Protein AF-A0A1H5L5E0-F1 (afdb_monomer)

Structure (mmCIF, N/CA/C/O backbone):
data_AF-A0A1H5L5E0-F1
#
_entry.id   AF-A0A1H5L5E0-F1
#
loop_
_atom_site.group_PDB
_atom_site.id
_atom_site.type_symbol
_atom_site.label_atom_id
_atom_site.label_alt_id
_atom_site.label_comp_id
_atom_site.label_asym_id
_atom_site.label_entity_id
_atom_site.label_seq_id
_atom_site.pdbx_PDB_ins_code
_atom_site.Cartn_x
_atom_site.Cartn_y
_atom_site.Cartn_z
_atom_site.occupancy
_atom_site.B_iso_or_equiv
_atom_site.auth_seq_id
_atom_site.auth_comp_id
_atom_site.auth_asym_id
_atom_site.auth_atom_id
_atom_site.pdbx_PDB_model_num
ATOM 1 N N . MET A 1 1 ? -35.670 -21.164 -9.170 1.00 44.78 1 MET A N 1
ATOM 2 C CA . MET A 1 1 ? -34.478 -20.284 -9.289 1.00 44.78 1 MET A CA 1
ATOM 3 C C . MET A 1 1 ? -33.799 -20.005 -7.925 1.00 44.78 1 MET A C 1
ATOM 5 O O . MET A 1 1 ? -33.341 -18.899 -7.698 1.00 44.78 1 MET A O 1
ATOM 9 N N . GLY A 1 2 ? -33.669 -20.991 -7.017 1.00 44.19 2 GLY A N 1
ATOM 10 C CA . GLY A 1 2 ? -33.175 -20.756 -5.637 1.00 44.19 2 GLY A CA 1
ATOM 11 C C . GLY A 1 2 ? -31.897 -21.498 -5.216 1.00 44.19 2 GLY A C 1
ATOM 12 O O . GLY A 1 2 ? -31.444 -21.318 -4.097 1.00 44.19 2 GLY A O 1
ATOM 13 N N . VAL A 1 3 ? -31.299 -22.326 -6.082 1.00 47.59 3 VAL A N 1
ATOM 14 C CA . VAL A 1 3 ? -30.262 -23.301 -5.665 1.00 47.59 3 VAL A CA 1
ATOM 15 C C . VAL A 1 3 ? -28.822 -22.780 -5.844 1.00 47.59 3 VAL A C 1
ATOM 17 O O . VAL A 1 3 ? -27.912 -23.210 -5.143 1.00 47.59 3 VAL A O 1
ATOM 20 N N . ARG A 1 4 ? -28.591 -21.788 -6.723 1.00 44.47 4 ARG A N 1
ATOM 21 C CA . ARG A 1 4 ? -27.240 -21.229 -6.972 1.00 44.47 4 ARG A CA 1
ATOM 22 C C . ARG A 1 4 ? -26.720 -20.302 -5.862 1.00 44.47 4 ARG A C 1
ATOM 24 O O . ARG A 1 4 ? -25.512 -20.116 -5.763 1.00 44.47 4 ARG A O 1
ATOM 31 N N . GLY A 1 5 ? -27.599 -19.725 -5.036 1.00 42.09 5 GLY A N 1
ATOM 32 C CA . GLY A 1 5 ? -27.195 -18.871 -3.907 1.00 42.09 5 GLY A CA 1
ATOM 33 C C . GLY A 1 5 ? -26.597 -19.673 -2.748 1.00 42.09 5 GLY A C 1
ATOM 34 O O . GLY A 1 5 ? -25.573 -19.291 -2.187 1.00 42.09 5 GLY A O 1
ATOM 35 N N . THR A 1 6 ? -27.178 -20.838 -2.465 1.00 51.66 6 THR A N 1
ATOM 36 C CA . THR A 1 6 ? -26.858 -21.665 -1.295 1.00 51.66 6 THR A CA 1
ATOM 37 C C . THR A 1 6 ? -25.517 -22.391 -1.425 1.00 51.66 6 THR A C 1
ATOM 39 O O . THR A 1 6 ? -24.802 -22.537 -0.439 1.00 51.66 6 THR A O 1
ATOM 42 N N . GLN A 1 7 ? -25.133 -22.804 -2.640 1.00 50.38 7 GLN A N 1
ATOM 43 C CA . GLN A 1 7 ? -23.827 -23.434 -2.889 1.00 50.38 7 GLN A CA 1
ATOM 44 C C . GLN A 1 7 ? -22.661 -22.438 -2.808 1.00 50.38 7 GLN A C 1
ATOM 46 O O . GLN A 1 7 ? -21.643 -22.754 -2.199 1.00 50.38 7 GLN A O 1
ATOM 51 N N . ARG A 1 8 ? -22.822 -21.217 -3.344 1.00 53.09 8 ARG A N 1
ATOM 52 C CA . ARG A 1 8 ? -21.809 -20.153 -3.209 1.00 53.09 8 ARG A CA 1
ATOM 53 C C . ARG A 1 8 ? -21.641 -19.698 -1.763 1.00 53.09 8 ARG A C 1
ATOM 55 O O . ARG A 1 8 ? -20.517 -19.473 -1.339 1.00 53.09 8 ARG A O 1
ATOM 62 N N . GLN A 1 9 ? -22.732 -19.588 -1.004 1.00 54.22 9 GLN A N 1
ATOM 63 C CA . GLN A 1 9 ? -22.655 -19.256 0.422 1.00 54.22 9 GLN A CA 1
ATOM 64 C C . GLN A 1 9 ? -21.982 -20.359 1.245 1.00 54.22 9 GLN A C 1
ATOM 66 O O . GLN A 1 9 ? -21.205 -20.036 2.132 1.00 54.22 9 GLN A O 1
ATOM 71 N N . ARG A 1 10 ? -22.206 -21.644 0.930 1.00 52.28 10 ARG A N 1
ATOM 72 C CA . ARG A 1 10 ? -21.493 -22.748 1.597 1.00 52.28 10 ARG A CA 1
ATOM 73 C C . ARG A 1 10 ? -19.991 -22.754 1.306 1.00 52.28 10 ARG A C 1
ATOM 75 O O . ARG A 1 10 ? -19.224 -22.812 2.255 1.00 52.28 10 ARG A O 1
ATOM 82 N N . GLN A 1 11 ? -19.577 -22.620 0.043 1.00 55.44 11 GLN A N 1
ATOM 83 C CA . GLN A 1 11 ? -18.148 -22.552 -0.307 1.00 55.44 11 GLN A CA 1
ATOM 84 C C . GLN A 1 11 ? -17.448 -21.339 0.320 1.00 55.44 11 GLN A C 1
ATOM 86 O O . GLN A 1 11 ? -16.347 -21.462 0.843 1.00 55.44 11 GLN A O 1
ATOM 91 N N . MET A 1 12 ? -18.105 -20.177 0.321 1.00 55.84 12 MET A N 1
ATOM 92 C CA . MET A 1 12 ? -17.559 -18.956 0.917 1.00 55.84 12 MET A CA 1
ATOM 93 C C . MET A 1 12 ? -17.446 -19.062 2.448 1.00 55.84 12 MET A C 1
ATOM 95 O O . MET A 1 12 ? -16.465 -18.596 3.017 1.00 55.84 12 MET A O 1
ATOM 99 N N . ASN A 1 13 ? -18.401 -19.729 3.107 1.00 54.19 13 ASN A N 1
ATOM 100 C CA . ASN A 1 13 ? -18.330 -19.997 4.544 1.00 54.19 13 ASN A CA 1
ATOM 101 C C . ASN A 1 13 ? -17.225 -21.008 4.889 1.00 54.19 13 ASN A C 1
ATOM 103 O O . ASN A 1 13 ? -16.550 -20.818 5.895 1.00 54.19 13 ASN A O 1
ATOM 107 N N . GLU A 1 14 ? -17.014 -22.040 4.062 1.00 51.75 14 GLU A N 1
ATOM 108 C CA . GLU A 1 14 ? -15.944 -23.031 4.251 1.00 51.75 14 GLU A CA 1
ATOM 109 C C . GLU A 1 14 ? -14.546 -22.402 4.107 1.00 51.75 14 GLU A C 1
ATOM 111 O O . GLU A 1 14 ? -13.689 -22.600 4.972 1.00 51.75 14 GLU A O 1
ATOM 116 N N . GLU A 1 15 ? -14.326 -21.565 3.087 1.00 57.47 15 GLU A N 1
ATOM 117 C CA . GLU A 1 15 ? -13.071 -20.816 2.917 1.00 57.47 15 GLU A CA 1
ATOM 118 C C . GLU A 1 15 ? -12.806 -19.833 4.071 1.00 57.47 15 GLU A C 1
ATOM 120 O O . GLU A 1 15 ? -11.656 -19.632 4.470 1.00 57.47 15 GLU A O 1
ATOM 125 N N . GLU A 1 16 ? -13.854 -19.243 4.650 1.00 56.59 16 GLU A N 1
ATOM 126 C CA . GLU A 1 16 ? -13.741 -18.366 5.819 1.00 56.59 16 GLU A CA 1
ATOM 127 C C . GLU A 1 16 ? -13.407 -19.126 7.105 1.00 56.59 16 GLU A C 1
ATOM 129 O O . GLU A 1 16 ? -12.545 -18.668 7.860 1.00 56.59 16 GLU A O 1
ATOM 134 N N . THR A 1 17 ? -14.003 -20.304 7.332 1.00 58.03 17 THR A N 1
ATOM 135 C CA . THR A 1 17 ? -13.601 -21.202 8.433 1.00 58.03 17 THR A CA 1
ATOM 136 C C . THR A 1 17 ? -12.154 -21.662 8.308 1.00 58.03 17 THR A C 1
ATOM 138 O O . THR A 1 17 ? -11.469 -21.802 9.314 1.00 58.03 17 THR A O 1
ATOM 141 N N . VAL A 1 18 ? -11.656 -21.913 7.095 1.00 59.06 18 VAL A N 1
ATOM 142 C CA . VAL A 1 18 ? -10.251 -22.306 6.927 1.00 59.06 18 VAL A CA 1
ATOM 143 C C . VAL A 1 18 ? -9.345 -21.120 7.246 1.00 59.06 18 VAL A C 1
ATOM 145 O O . VAL A 1 18 ? -8.393 -21.268 8.005 1.00 59.06 18 VAL A O 1
ATOM 148 N N . ARG A 1 19 ? -9.666 -19.917 6.753 1.00 62.09 19 ARG A N 1
ATOM 149 C CA . ARG A 1 19 ? -8.830 -18.730 6.978 1.00 62.09 19 ARG A CA 1
ATOM 150 C C . ARG A 1 19 ? -8.807 -18.244 8.424 1.00 62.09 19 ARG A C 1
ATOM 152 O O . ARG A 1 19 ? -7.758 -17.764 8.840 1.00 62.09 19 ARG A O 1
ATOM 159 N N . ILE A 1 20 ? -9.893 -18.369 9.193 1.00 66.00 20 ILE A N 1
ATOM 160 C CA . ILE A 1 20 ? -9.889 -17.921 10.600 1.00 66.00 20 ILE A CA 1
ATOM 161 C C . ILE A 1 20 ? -8.890 -18.715 11.446 1.00 66.00 20 ILE A C 1
ATOM 163 O O . ILE A 1 20 ? -8.240 -18.136 12.307 1.00 66.00 20 ILE A O 1
ATOM 167 N N . ASN A 1 21 ? -8.666 -19.993 11.120 1.00 69.25 21 ASN A N 1
ATOM 168 C CA . ASN A 1 21 ? -7.680 -20.840 11.799 1.00 69.25 21 ASN A CA 1
ATOM 169 C C . ASN A 1 21 ? -6.222 -20.422 11.526 1.00 69.25 21 ASN A C 1
ATOM 171 O O . ASN A 1 21 ? -5.318 -20.854 12.236 1.00 69.25 21 ASN A O 1
ATOM 175 N N . HIS A 1 22 ? -5.983 -19.598 10.502 1.00 78.94 22 HIS A N 1
ATOM 176 C CA . HIS A 1 22 ? -4.661 -19.059 10.167 1.00 78.94 22 HIS A CA 1
ATOM 177 C C . HIS A 1 22 ? -4.432 -17.644 10.716 1.00 78.94 22 HIS A C 1
ATOM 179 O O . HIS A 1 22 ? -3.346 -17.088 10.536 1.00 78.94 22 HIS A O 1
ATOM 185 N N . VAL A 1 23 ? -5.436 -17.047 11.365 1.00 85.06 23 VAL A N 1
ATOM 186 C CA . VAL A 1 23 ? -5.302 -15.739 12.006 1.00 85.06 23 VAL A CA 1
ATOM 187 C C . VAL A 1 23 ? -4.893 -15.930 13.460 1.00 85.06 23 VAL A C 1
ATOM 189 O O . VAL A 1 23 ? -5.540 -16.667 14.195 1.00 85.06 23 VAL A O 1
ATOM 192 N N . GLN A 1 24 ? -3.822 -15.262 13.881 1.00 90.69 24 GLN A N 1
ATOM 193 C CA . GLN A 1 24 ? -3.322 -15.317 15.251 1.00 90.69 24 GLN A CA 1
ATOM 194 C C . GLN A 1 24 ? -3.545 -13.980 15.958 1.00 90.69 24 GLN A C 1
ATOM 196 O O . GLN A 1 24 ? -3.284 -12.912 15.407 1.00 90.69 24 GLN A O 1
ATOM 201 N N . VAL A 1 25 ? -4.041 -14.044 17.194 1.00 91.38 25 VAL A N 1
ATOM 202 C CA . VAL A 1 25 ? -4.182 -12.868 18.060 1.00 91.38 25 VAL A CA 1
ATOM 203 C C . VAL A 1 25 ? -2.795 -12.426 18.524 1.00 91.38 25 VAL A C 1
ATOM 205 O O . VAL A 1 25 ? -1.989 -13.256 18.933 1.00 91.38 25 VAL A O 1
ATOM 208 N N . GLY A 1 26 ? -2.533 -11.122 18.474 1.00 90.19 26 GLY A N 1
ATOM 209 C CA . GLY A 1 26 ? -1.234 -10.511 18.760 1.00 90.19 26 GLY A CA 1
ATOM 210 C C . GLY A 1 26 ? -0.384 -10.252 17.514 1.00 90.19 26 GLY A C 1
ATOM 211 O O . GLY A 1 26 ? 0.552 -9.462 17.584 1.00 90.19 26 GLY A O 1
ATOM 212 N N . GLU A 1 27 ? -0.734 -10.847 16.372 1.00 92.94 27 GLU A N 1
ATOM 213 C CA . GLU A 1 27 ? 0.010 -10.691 15.122 1.00 92.94 27 GLU A CA 1
ATOM 214 C C . GLU A 1 27 ? -0.508 -9.531 14.264 1.00 92.94 27 GLU A C 1
ATOM 216 O O . GLU A 1 27 ? -1.676 -9.122 14.330 1.00 92.94 27 GLU A O 1
ATOM 221 N N . SER A 1 28 ? 0.386 -9.004 13.426 1.00 92.62 28 SER A N 1
ATOM 222 C CA . SER A 1 28 ? 0.067 -7.950 12.461 1.00 92.62 28 SER A CA 1
ATOM 223 C C . SER A 1 28 ? -0.329 -8.528 11.107 1.00 92.62 28 SER A C 1
ATOM 225 O O . SER A 1 28 ? 0.247 -9.503 10.628 1.00 92.62 28 SER A O 1
ATOM 227 N N . TYR A 1 29 ? -1.300 -7.888 10.464 1.00 93.81 29 TYR A N 1
ATOM 228 C CA . TYR A 1 29 ? -1.812 -8.248 9.147 1.00 93.81 29 TYR A CA 1
ATOM 229 C C . TYR A 1 29 ? -2.046 -6.996 8.303 1.00 93.81 29 TYR A C 1
ATOM 231 O O . TYR A 1 29 ? -2.202 -5.883 8.811 1.00 93.81 29 TYR A O 1
ATOM 239 N N . ILE A 1 30 ? -2.128 -7.189 6.990 1.00 92.44 30 ILE A N 1
ATOM 240 C CA . ILE A 1 30 ? -2.609 -6.171 6.063 1.00 92.44 30 ILE A CA 1
ATOM 241 C C . ILE A 1 30 ? -4.101 -6.408 5.830 1.00 92.44 30 ILE A C 1
ATOM 243 O O . ILE A 1 30 ? -4.498 -7.445 5.299 1.00 92.44 30 ILE A O 1
ATOM 247 N N . ALA A 1 31 ? -4.938 -5.440 6.194 1.00 92.62 31 ALA A N 1
ATOM 248 C CA . ALA A 1 31 ? -6.355 -5.453 5.862 1.00 92.62 31 ALA A CA 1
ATOM 249 C C . ALA A 1 31 ? -6.590 -4.785 4.500 1.00 92.62 31 ALA A C 1
ATOM 251 O O . ALA A 1 31 ? -6.363 -3.587 4.321 1.00 92.62 31 ALA A O 1
ATOM 252 N N . CYS A 1 32 ? -7.070 -5.565 3.533 1.00 92.06 32 CYS A N 1
ATOM 253 C CA . CYS A 1 32 ? -7.455 -5.106 2.202 1.00 92.06 32 CYS A CA 1
ATOM 254 C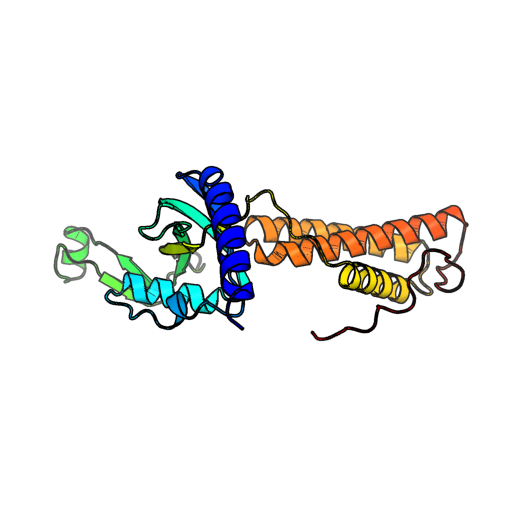 C . CYS A 1 32 ? -8.917 -4.642 2.212 1.00 92.06 32 CYS A C 1
ATOM 256 O O . CYS A 1 32 ? -9.839 -5.446 2.040 1.00 92.06 32 CYS A O 1
ATOM 258 N N . ILE A 1 33 ? -9.140 -3.342 2.410 1.00 91.69 33 ILE A N 1
ATOM 259 C CA . ILE A 1 33 ? -10.486 -2.790 2.557 1.00 91.69 33 ILE A CA 1
ATOM 260 C C . ILE A 1 33 ? -11.136 -2.635 1.176 1.00 91.69 33 ILE A C 1
ATOM 262 O O . ILE A 1 33 ? -10.599 -1.950 0.298 1.00 91.69 33 ILE A O 1
ATOM 266 N N . PRO A 1 34 ? -12.319 -3.225 0.933 1.00 89.50 34 PRO A N 1
ATOM 267 C CA . PRO A 1 34 ? -12.946 -3.142 -0.372 1.00 89.50 34 PRO A CA 1
ATOM 268 C C . PRO A 1 34 ? -13.403 -1.717 -0.672 1.00 89.50 34 PRO A C 1
ATOM 270 O O . PRO A 1 34 ? -13.928 -1.002 0.183 1.00 89.50 34 PRO A O 1
ATOM 273 N N . ARG A 1 35 ? -13.302 -1.331 -1.947 1.00 87.88 35 ARG A N 1
ATOM 274 C CA . ARG A 1 35 ? -13.788 -0.029 -2.427 1.00 87.88 35 ARG A CA 1
ATOM 275 C C . ARG A 1 35 ? -15.281 0.175 -2.143 1.00 87.88 35 ARG A C 1
ATOM 277 O O . ARG A 1 35 ? -15.719 1.286 -1.851 1.00 87.88 35 ARG A O 1
ATOM 284 N N . ARG A 1 36 ? -16.067 -0.905 -2.209 1.00 87.75 36 ARG A N 1
ATOM 285 C CA . ARG A 1 36 ? -17.483 -0.930 -1.829 1.00 87.75 36 ARG A CA 1
ATOM 286 C C . ARG A 1 36 ? -17.657 -1.768 -0.566 1.00 87.75 36 ARG A C 1
ATOM 288 O O . ARG A 1 36 ? -17.657 -2.995 -0.636 1.00 87.75 36 ARG A O 1
ATOM 295 N N . LEU A 1 37 ? -17.843 -1.094 0.566 1.00 87.44 37 LEU A N 1
ATOM 296 C CA . LEU A 1 37 ? -18.110 -1.761 1.839 1.00 87.44 37 LEU A CA 1
ATOM 297 C C . LEU A 1 37 ? -19.441 -2.539 1.788 1.00 87.44 37 LEU A C 1
ATOM 299 O O . LEU A 1 37 ? -20.414 -2.055 1.191 1.00 87.44 37 LEU A O 1
ATOM 303 N N . PRO A 1 38 ? -19.513 -3.724 2.424 1.00 85.19 38 PRO A N 1
ATOM 304 C CA . PRO A 1 38 ? -20.759 -4.454 2.618 1.00 85.19 38 PRO A CA 1
ATOM 305 C C . PRO A 1 38 ? -21.825 -3.604 3.314 1.00 85.19 38 PRO A C 1
ATOM 307 O O . PRO A 1 38 ? -21.520 -2.758 4.154 1.00 85.19 38 PRO A O 1
ATOM 310 N N . ASN A 1 39 ? -23.100 -3.863 3.003 1.00 81.62 39 ASN A N 1
ATOM 311 C CA . ASN A 1 39 ? -24.218 -3.127 3.604 1.00 81.62 39 ASN A CA 1
ATOM 312 C C . ASN A 1 39 ? -24.257 -3.240 5.132 1.00 81.62 39 ASN A C 1
ATOM 314 O O . ASN A 1 39 ? -24.613 -2.256 5.770 1.00 81.62 39 ASN A O 1
ATOM 318 N N . ALA A 1 40 ? -23.883 -4.399 5.683 1.00 79.75 40 ALA A N 1
ATOM 319 C CA . ALA A 1 40 ? -23.841 -4.633 7.125 1.00 79.75 40 ALA A CA 1
ATOM 320 C C . ALA A 1 40 ? -22.900 -3.654 7.845 1.00 79.75 40 ALA A C 1
ATOM 322 O O . ALA A 1 40 ? -23.248 -3.149 8.899 1.00 79.75 40 ALA A O 1
ATOM 323 N N . ILE A 1 41 ? -21.765 -3.316 7.225 1.00 79.25 41 ILE A N 1
ATOM 324 C CA . ILE A 1 41 ? -20.798 -2.351 7.767 1.00 79.25 41 ILE A CA 1
ATOM 325 C C . ILE A 1 41 ? -21.255 -0.918 7.468 1.00 79.25 41 ILE A C 1
ATOM 327 O O . ILE A 1 41 ? -21.258 -0.063 8.338 1.00 79.25 41 ILE A O 1
ATOM 331 N N . ARG A 1 42 ? -21.717 -0.641 6.243 1.00 79.25 42 ARG A N 1
ATOM 332 C CA . ARG A 1 42 ? -22.089 0.722 5.818 1.00 79.25 42 ARG A CA 1
ATOM 333 C C . ARG A 1 42 ? -23.312 1.300 6.540 1.00 79.25 42 ARG A C 1
ATOM 335 O O . ARG A 1 42 ? -23.445 2.514 6.622 1.00 79.25 42 ARG A O 1
ATOM 342 N N . LYS A 1 43 ? -24.265 0.453 6.934 1.00 78.50 43 LYS A N 1
ATOM 343 C CA . LYS A 1 43 ? -25.542 0.876 7.537 1.00 78.50 43 LYS A CA 1
ATOM 344 C C . LYS A 1 43 ? -25.603 0.627 9.044 1.00 78.50 43 LYS A C 1
ATOM 346 O O . LYS A 1 43 ? -26.678 0.786 9.620 1.00 78.50 43 LYS A O 1
ATOM 351 N N . ARG A 1 44 ? -24.501 0.198 9.661 1.00 76.75 44 ARG A N 1
ATOM 352 C CA . ARG A 1 44 ? -24.451 -0.011 11.103 1.00 76.75 44 ARG A CA 1
ATOM 353 C C . ARG A 1 44 ? -24.601 1.351 11.793 1.00 76.75 44 ARG A C 1
ATOM 355 O O . ARG A 1 44 ? -23.869 2.273 11.445 1.00 76.75 44 ARG A O 1
ATOM 362 N N . PRO A 1 45 ? -25.567 1.525 12.706 1.00 75.75 45 PRO A N 1
ATOM 363 C CA . PRO A 1 45 ? -25.612 2.725 13.523 1.00 75.75 45 PRO A CA 1
ATOM 364 C C . PRO A 1 45 ? -24.473 2.662 14.544 1.00 75.75 45 PRO A C 1
ATOM 366 O O . PRO A 1 45 ? -24.380 1.694 15.298 1.00 75.75 45 PRO A O 1
ATOM 369 N N . ALA A 1 46 ? -23.619 3.683 14.568 1.00 81.50 46 ALA A N 1
ATOM 370 C CA . ALA A 1 46 ? -22.639 3.855 15.632 1.00 81.50 46 ALA A CA 1
ATOM 371 C C . ALA A 1 46 ? -23.362 4.257 16.925 1.00 81.50 46 ALA A C 1
ATOM 373 O O . ALA A 1 46 ? -24.098 5.247 16.943 1.00 81.50 46 ALA A O 1
ATOM 374 N N . LEU A 1 47 ? -23.174 3.482 17.994 1.00 84.44 47 LEU A N 1
ATOM 375 C CA . LEU A 1 47 ? -23.810 3.717 19.294 1.00 84.44 47 LEU A CA 1
ATOM 376 C C . LEU A 1 47 ? -22.870 4.448 20.257 1.00 84.44 47 LEU A C 1
ATOM 378 O O . LEU A 1 47 ? -23.318 5.055 21.228 1.00 84.44 47 LEU A O 1
ATOM 382 N N . THR A 1 48 ? -21.569 4.415 19.974 1.00 85.69 48 THR A N 1
ATOM 383 C CA . THR A 1 48 ? -20.524 5.085 20.751 1.00 85.69 48 THR A CA 1
ATOM 384 C C . THR A 1 48 ? -19.646 5.965 19.860 1.00 85.69 48 THR A C 1
ATOM 386 O O . THR A 1 48 ? -19.576 5.774 18.645 1.00 85.69 48 THR A O 1
ATOM 389 N N . LEU A 1 49 ? -18.930 6.920 20.465 1.00 80.44 49 LEU A N 1
ATOM 390 C CA . LEU A 1 49 ? -17.963 7.750 19.739 1.00 80.44 49 LEU A CA 1
ATOM 391 C C . LEU A 1 49 ? -16.853 6.900 19.101 1.00 80.44 49 LEU A C 1
ATOM 393 O O . LEU A 1 49 ? -16.490 7.144 17.956 1.00 80.44 49 LEU A O 1
ATOM 397 N N . GLY A 1 50 ? -16.356 5.881 19.810 1.00 80.75 50 GLY A N 1
ATOM 398 C CA . GLY A 1 50 ? -15.320 4.986 19.289 1.00 80.75 50 GLY A CA 1
ATOM 399 C C . GLY A 1 50 ? -15.785 4.187 18.069 1.00 80.75 50 GLY A C 1
ATOM 400 O O . GLY A 1 50 ? -15.041 4.060 17.102 1.00 80.75 50 GLY A O 1
ATOM 401 N N . GLU A 1 51 ? -17.034 3.710 18.068 1.00 83.94 51 GLU A N 1
ATOM 402 C CA . GLU A 1 51 ? -17.626 3.061 16.890 1.00 83.94 51 GLU A CA 1
ATOM 403 C C . GLU A 1 51 ? -17.788 4.036 15.721 1.00 83.94 51 GLU A C 1
ATOM 405 O O . GLU A 1 51 ? -17.473 3.687 14.587 1.00 83.94 51 GLU A O 1
ATOM 410 N N . TRP A 1 52 ? -18.223 5.272 15.987 1.00 85.00 52 TRP A N 1
ATOM 411 C CA . TRP A 1 52 ? -18.350 6.288 14.941 1.00 85.00 52 TRP A CA 1
ATOM 412 C C . TRP A 1 52 ? -16.994 6.618 14.309 1.00 85.00 52 TRP A C 1
ATOM 414 O O . TRP A 1 52 ? -16.875 6.680 13.085 1.00 85.00 52 TRP A O 1
ATOM 424 N N . GLU A 1 53 ? -15.951 6.784 15.124 1.00 84.00 53 GLU A N 1
ATOM 425 C CA . GLU A 1 53 ? -14.588 7.005 14.636 1.00 84.00 53 GLU A CA 1
ATOM 426 C C . GLU A 1 53 ? -14.092 5.815 13.807 1.00 84.00 53 GLU A C 1
ATOM 428 O O . GLU A 1 53 ? -13.536 6.012 12.724 1.00 84.00 53 GLU A O 1
ATOM 433 N N . ALA A 1 54 ? 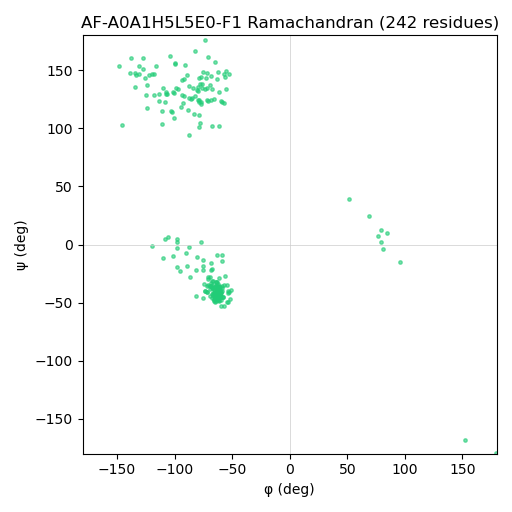-14.332 4.587 14.275 1.00 87.12 54 ALA A N 1
ATOM 434 C CA . ALA A 1 54 ? -13.996 3.373 13.542 1.00 87.12 54 ALA A CA 1
ATOM 435 C C . ALA A 1 54 ? -14.707 3.309 12.180 1.00 87.12 54 ALA A C 1
ATOM 437 O O . ALA A 1 54 ? -14.077 2.979 11.171 1.00 87.12 54 ALA A O 1
ATOM 438 N N . ASP A 1 55 ? -15.984 3.686 12.119 1.00 87.81 55 ASP A N 1
ATOM 439 C CA . ASP A 1 55 ? -16.756 3.731 10.877 1.00 87.81 55 ASP A CA 1
ATOM 440 C C . ASP A 1 55 ? -16.218 4.785 9.903 1.00 87.81 55 ASP A C 1
ATOM 442 O O . ASP A 1 55 ? -16.076 4.504 8.705 1.00 87.81 55 ASP A O 1
ATOM 446 N N . VAL A 1 56 ? -15.872 5.979 10.396 1.00 88.19 56 VAL A N 1
ATOM 447 C CA . VAL A 1 56 ? -15.258 7.045 9.590 1.00 88.19 56 VAL A CA 1
ATOM 448 C C . VAL A 1 56 ? -13.916 6.585 9.023 1.00 88.19 56 VAL A C 1
ATOM 450 O O . VAL A 1 56 ? -13.704 6.687 7.811 1.00 88.19 56 VAL A O 1
ATOM 453 N N . GLN A 1 57 ? -13.036 6.019 9.854 1.00 89.31 57 GLN A N 1
ATOM 454 C CA . GLN A 1 57 ? -11.738 5.504 9.404 1.00 89.31 57 GLN A CA 1
ATOM 455 C C . GLN A 1 57 ? -11.905 4.390 8.365 1.00 89.31 57 GLN A C 1
ATOM 457 O O . GLN A 1 57 ? -11.239 4.403 7.329 1.00 89.31 57 GLN A O 1
ATOM 462 N N . MET A 1 58 ? -12.876 3.493 8.553 1.00 89.81 58 MET A N 1
ATOM 463 C CA . MET A 1 58 ? -13.195 2.453 7.573 1.00 89.81 58 MET A CA 1
ATOM 464 C C . MET A 1 58 ? -13.659 3.033 6.230 1.00 89.81 58 MET A C 1
ATOM 466 O O . MET A 1 58 ? -13.320 2.517 5.163 1.00 89.81 58 MET A O 1
ATOM 470 N N . HIS A 1 59 ? -14.430 4.125 6.255 1.00 88.25 59 HIS A N 1
ATOM 471 C CA . HIS A 1 59 ? -14.899 4.803 5.046 1.00 88.25 59 HIS A CA 1
ATOM 472 C C . HIS A 1 59 ? -13.777 5.532 4.299 1.00 88.25 59 HIS A C 1
ATOM 474 O O . HIS A 1 59 ? -13.804 5.562 3.061 1.00 88.25 59 HIS A O 1
ATOM 480 N N . LEU A 1 60 ? -12.808 6.088 5.027 1.00 88.75 60 LEU A N 1
ATOM 481 C CA . LEU A 1 60 ? -11.604 6.702 4.464 1.00 88.75 60 LEU A CA 1
ATOM 482 C C . LEU A 1 60 ? -10.646 5.650 3.893 1.00 88.75 60 LEU A C 1
ATOM 484 O O . LEU A 1 60 ? -10.064 5.866 2.835 1.00 88.75 60 LEU A O 1
ATOM 488 N N . ALA A 1 61 ? -10.556 4.476 4.519 1.00 89.19 61 ALA A N 1
ATOM 489 C CA . ALA A 1 61 ? -9.709 3.373 4.071 1.00 89.19 61 ALA A CA 1
ATOM 490 C C . ALA A 1 61 ? -10.272 2.584 2.869 1.00 89.19 61 ALA A C 1
ATOM 492 O O . ALA A 1 61 ? -9.664 1.610 2.431 1.00 89.19 61 ALA A O 1
ATOM 493 N N . ARG A 1 62 ? -11.425 2.953 2.296 1.00 89.88 62 ARG A N 1
ATOM 494 C CA . ARG A 1 62 ? -12.042 2.196 1.188 1.00 89.88 62 ARG A CA 1
ATOM 495 C C . ARG A 1 62 ? -11.131 2.096 -0.033 1.00 89.88 62 ARG A C 1
ATOM 497 O O . ARG A 1 62 ? -10.793 3.099 -0.649 1.00 89.88 62 ARG A O 1
ATOM 504 N N . GLY A 1 63 ? -10.854 0.865 -0.464 1.00 86.12 63 GLY A N 1
ATOM 505 C CA . GLY A 1 63 ? -9.967 0.589 -1.596 1.00 86.12 63 GLY A CA 1
ATOM 506 C C . GLY A 1 63 ? -8.481 0.667 -1.243 1.00 86.12 63 GLY A C 1
ATOM 507 O O . GLY A 1 63 ? -7.652 0.476 -2.130 1.00 86.12 63 GLY A O 1
ATOM 508 N N . HIS A 1 64 ? -8.161 0.924 0.025 1.00 87.62 64 HIS A N 1
ATOM 509 C CA . HIS A 1 64 ? -6.809 0.986 0.548 1.00 87.62 64 HIS A CA 1
ATOM 510 C C . HIS A 1 64 ? -6.461 -0.268 1.347 1.00 87.62 64 HIS A C 1
ATOM 512 O O . HIS A 1 64 ? -7.320 -1.053 1.765 1.00 87.62 64 HIS A O 1
ATOM 518 N N . ARG A 1 65 ? -5.159 -0.451 1.536 1.00 89.25 65 ARG A N 1
ATOM 519 C CA . ARG A 1 65 ? -4.571 -1.468 2.397 1.00 89.25 65 ARG A CA 1
ATOM 520 C C . ARG A 1 65 ? -4.044 -0.772 3.638 1.00 89.25 65 ARG A C 1
ATOM 522 O O . ARG A 1 65 ? -3.342 0.232 3.533 1.00 89.25 65 ARG A O 1
ATOM 529 N N . ILE A 1 66 ? -4.416 -1.286 4.800 1.00 90.25 66 ILE A N 1
ATOM 530 C CA . ILE A 1 66 ? -4.011 -0.727 6.089 1.00 90.25 66 ILE A CA 1
ATOM 531 C C . ILE A 1 66 ? -3.366 -1.818 6.932 1.00 90.25 66 ILE A C 1
ATOM 533 O O . ILE A 1 66 ? -3.776 -2.977 6.877 1.00 90.25 66 ILE A O 1
ATOM 537 N N . MET A 1 67 ? -2.344 -1.447 7.692 1.00 91.25 67 MET A N 1
ATOM 538 C CA . MET A 1 67 ? -1.732 -2.338 8.668 1.00 91.25 67 MET A CA 1
ATOM 539 C C . MET A 1 67 ? -2.592 -2.360 9.931 1.00 91.25 67 MET A C 1
ATOM 541 O O . MET A 1 67 ? -3.013 -1.309 10.417 1.00 91.25 67 MET A O 1
ATOM 545 N N . VAL A 1 68 ? -2.877 -3.559 10.431 1.00 94.00 68 VAL A N 1
ATOM 546 C CA . VAL A 1 68 ? -3.700 -3.775 11.622 1.00 94.00 68 VAL A CA 1
ATOM 547 C C . VAL A 1 68 ? -3.093 -4.874 12.486 1.00 94.00 68 VAL A C 1
ATOM 549 O O . VAL A 1 68 ? -2.524 -5.828 11.962 1.00 94.00 68 VAL A O 1
ATOM 552 N N . ALA A 1 69 ? -3.251 -4.769 13.801 1.00 94.94 69 ALA A N 1
ATOM 553 C CA . ALA A 1 69 ? -2.916 -5.832 14.742 1.00 94.94 69 ALA A CA 1
ATOM 554 C C . ALA A 1 69 ? -4.192 -6.563 15.160 1.00 94.94 69 ALA A C 1
ATOM 556 O O . ALA A 1 69 ? -5.171 -5.921 15.539 1.00 94.94 69 ALA A O 1
ATOM 557 N N . VAL A 1 70 ? -4.213 -7.893 15.099 1.00 95.06 70 VAL A N 1
ATOM 558 C CA . VAL A 1 70 ? -5.375 -8.671 15.548 1.00 95.06 70 VAL A CA 1
ATOM 559 C C . VAL A 1 70 ? -5.368 -8.732 17.069 1.00 95.06 70 VAL A C 1
ATOM 561 O O . VAL A 1 70 ? -4.414 -9.213 17.672 1.00 95.06 70 VAL A O 1
ATOM 564 N N . THR A 1 71 ? -6.443 -8.273 17.700 1.00 94.25 71 THR A N 1
ATOM 565 C CA . THR A 1 71 ? -6.580 -8.232 19.164 1.00 94.25 71 THR A CA 1
ATOM 566 C C . THR A 1 71 ? -7.597 -9.227 19.706 1.00 94.25 71 THR A C 1
ATOM 568 O O . THR A 1 71 ? -7.606 -9.496 20.904 1.00 94.25 71 THR A O 1
ATOM 571 N N . GLY A 1 72 ? -8.407 -9.837 18.842 1.00 93.00 72 GLY A N 1
ATOM 572 C CA . GLY A 1 72 ? -9.313 -10.910 19.231 1.00 93.00 72 GLY A CA 1
ATOM 573 C C . GLY A 1 72 ? -10.151 -11.426 18.070 1.00 93.00 72 GLY A C 1
ATOM 574 O O . GLY A 1 72 ? -10.051 -10.948 16.941 1.00 93.00 72 GLY A O 1
ATOM 575 N N . TYR A 1 73 ? -11.013 -12.392 18.362 1.00 91.19 73 TYR A N 1
ATOM 576 C CA . TYR A 1 73 ? -12.050 -12.844 17.435 1.00 91.19 73 TYR A CA 1
ATOM 577 C C . TYR A 1 73 ? -13.323 -12.020 17.645 1.00 91.19 73 TYR A C 1
ATOM 579 O O . TYR A 1 73 ? -13.588 -11.570 18.760 1.00 91.19 73 TYR A O 1
ATOM 587 N N . GLY A 1 74 ? -14.067 -11.770 16.569 1.00 86.81 74 GLY A N 1
ATOM 588 C CA . GLY A 1 74 ? -15.337 -11.054 16.650 1.00 86.81 74 GLY A CA 1
ATOM 589 C C . GLY A 1 74 ? -16.491 -11.976 17.044 1.00 86.81 74 GLY A C 1
ATOM 590 O O . GLY A 1 74 ? -16.373 -13.199 16.980 1.00 86.81 74 GLY A O 1
ATOM 591 N N . ASP A 1 75 ? -17.623 -11.376 17.413 1.00 84.62 75 ASP A N 1
ATOM 592 C CA . ASP A 1 75 ? -18.831 -12.114 17.811 1.00 84.62 75 ASP A CA 1
ATOM 593 C C . ASP A 1 75 ? -19.492 -12.845 16.627 1.00 84.62 75 ASP A C 1
ATOM 595 O O . ASP A 1 75 ? -20.148 -13.874 16.795 1.00 84.62 75 ASP A O 1
ATOM 599 N N . GLU A 1 76 ? -19.315 -12.326 15.407 1.00 85.38 76 GLU A N 1
ATOM 600 C CA . GLU A 1 76 ? -19.787 -12.965 14.181 1.00 85.38 76 GLU A CA 1
ATOM 601 C C . GLU A 1 76 ? -18.746 -13.954 13.642 1.00 85.38 76 GLU A C 1
ATOM 603 O O . GLU A 1 76 ? -17.553 -13.650 13.535 1.00 85.38 76 GLU A O 1
ATOM 608 N N . HIS A 1 77 ? -19.208 -15.131 13.217 1.00 82.69 77 HIS A N 1
ATOM 609 C CA . HIS A 1 77 ? -18.343 -16.132 12.600 1.00 82.69 77 HIS A CA 1
ATOM 610 C C . HIS A 1 77 ? -17.591 -15.556 11.386 1.00 82.69 77 HIS A C 1
ATOM 612 O O . HIS A 1 77 ? -18.184 -14.915 10.519 1.00 82.69 77 HIS A O 1
ATOM 618 N N . GLY A 1 78 ? -16.284 -15.824 11.297 1.00 85.56 78 GLY A N 1
ATOM 619 C CA . GLY A 1 78 ? -15.448 -15.325 10.202 1.00 85.56 78 GLY A CA 1
ATOM 620 C C . GLY A 1 78 ? -15.012 -13.865 10.365 1.00 85.56 78 GLY A C 1
ATOM 621 O O . GLY A 1 78 ? -14.499 -13.279 9.408 1.00 85.56 78 GLY A O 1
ATOM 622 N N . THR A 1 79 ? -15.196 -13.268 11.546 1.00 90.50 79 THR A N 1
ATOM 623 C CA . THR A 1 79 ? -14.741 -11.907 11.856 1.00 90.50 79 THR A CA 1
ATOM 624 C C . THR A 1 79 ? -13.695 -11.885 12.963 1.00 90.50 79 THR A C 1
ATOM 626 O O . THR A 1 79 ? -13.626 -12.778 13.807 1.00 90.50 79 THR A O 1
ATOM 629 N N . VAL A 1 80 ? -12.856 -10.855 12.947 1.00 92.75 80 VAL A N 1
ATOM 630 C CA . VAL A 1 80 ? -11.827 -10.606 13.957 1.00 92.75 80 VAL A CA 1
ATOM 631 C C . VAL A 1 80 ? -11.844 -9.150 14.379 1.00 92.75 80 VAL A C 1
ATOM 633 O O . VAL A 1 80 ? -12.139 -8.257 13.580 1.00 92.75 80 VAL A O 1
ATOM 636 N N . THR A 1 81 ? -11.514 -8.925 15.641 1.00 94.06 81 THR A N 1
ATOM 637 C CA . THR A 1 81 ? -11.298 -7.601 16.206 1.00 94.06 81 THR A CA 1
ATOM 638 C C . THR A 1 81 ? -9.843 -7.229 15.986 1.00 94.06 81 THR A C 1
ATOM 640 O O . THR A 1 81 ? -8.931 -7.991 16.315 1.00 94.06 81 THR A O 1
ATOM 643 N N . VAL A 1 82 ? -9.625 -6.070 15.382 1.00 94.06 82 VAL A N 1
ATOM 644 C CA . VAL A 1 82 ? -8.302 -5.570 15.034 1.00 94.06 82 VAL A CA 1
ATOM 645 C C . VAL A 1 82 ? -8.142 -4.141 15.505 1.00 94.06 82 VAL A C 1
ATOM 647 O O . VAL A 1 82 ? -9.114 -3.393 15.585 1.00 94.06 82 VAL A O 1
ATOM 650 N N . THR A 1 83 ? -6.905 -3.747 15.751 1.00 94.06 83 THR A N 1
ATOM 651 C CA . THR A 1 83 ? -6.548 -2.382 16.103 1.00 94.06 83 THR A CA 1
ATOM 652 C C . THR A 1 83 ? -5.704 -1.787 14.987 1.00 94.06 83 THR A C 1
ATOM 654 O O . THR A 1 83 ? -4.732 -2.392 14.536 1.00 94.06 83 THR A O 1
ATOM 657 N N . GLN A 1 84 ? -6.088 -0.602 14.532 1.00 92.31 84 GLN A N 1
ATOM 658 C CA . GLN A 1 84 ? -5.354 0.207 13.573 1.00 92.31 84 GLN A CA 1
ATOM 659 C C . GLN A 1 84 ? -4.736 1.400 14.308 1.00 92.31 84 GLN A C 1
ATOM 661 O O . GLN A 1 84 ? -5.443 2.130 15.003 1.00 92.31 84 GLN A O 1
ATOM 666 N N . GLU A 1 85 ? -3.439 1.640 14.127 1.00 88.56 85 GLU A N 1
ATOM 667 C CA . GLU A 1 85 ? -2.850 2.926 14.507 1.00 88.56 85 GLU A CA 1
ATOM 668 C C . GLU A 1 85 ? -3.171 3.972 13.437 1.00 88.56 85 GLU A C 1
ATOM 670 O O . GLU A 1 85 ? -2.856 3.799 12.258 1.00 88.56 85 GLU A O 1
ATOM 675 N N . VAL A 1 86 ? -3.790 5.076 13.848 1.00 85.50 86 VAL A N 1
ATOM 676 C CA . VAL A 1 86 ? -4.053 6.233 12.990 1.00 85.50 86 VAL A CA 1
ATOM 677 C C . VAL A 1 86 ? -3.368 7.465 13.555 1.00 85.50 86 VAL A C 1
ATOM 679 O O . VAL A 1 86 ? -3.243 7.637 14.769 1.00 85.50 86 VAL A O 1
ATOM 682 N N . VAL A 1 87 ? -2.931 8.348 12.663 1.00 80.12 87 VAL A N 1
ATOM 683 C CA . VAL A 1 87 ? -2.424 9.660 13.060 1.00 80.12 87 VAL A CA 1
ATOM 684 C C . VAL A 1 87 ? -3.606 10.591 13.306 1.00 80.12 87 VAL A C 1
ATOM 686 O O . VAL A 1 87 ? -4.521 10.671 12.488 1.00 80.12 87 VAL A O 1
ATOM 689 N N . THR A 1 88 ? -3.579 11.304 14.426 1.00 75.19 88 THR A N 1
ATOM 690 C CA . THR A 1 88 ? -4.606 12.270 14.817 1.00 75.19 88 THR A CA 1
ATOM 691 C C . THR A 1 88 ? -3.972 13.591 15.246 1.00 75.19 88 THR A C 1
ATOM 693 O O . THR A 1 88 ? -2.881 13.629 15.818 1.00 75.19 88 THR A O 1
ATOM 696 N N . SER A 1 89 ? -4.673 14.688 14.965 1.00 68.62 89 SER A N 1
ATOM 697 C CA . SER A 1 89 ? -4.388 16.021 15.511 1.00 68.62 89 SER A CA 1
ATOM 698 C C . SER A 1 89 ? -5.132 16.295 16.819 1.00 68.62 89 SER A C 1
ATOM 700 O O . SER A 1 89 ? -4.883 17.312 17.456 1.00 68.62 89 SER A O 1
ATOM 702 N N . ARG A 1 90 ? -6.041 15.397 17.219 1.00 70.88 90 ARG A N 1
ATOM 703 C CA . ARG A 1 90 ? -6.816 15.482 18.458 1.00 70.88 90 ARG A CA 1
ATOM 704 C C . ARG A 1 90 ? -6.426 14.353 19.397 1.00 70.88 90 ARG A C 1
ATOM 706 O O . ARG A 1 90 ? -6.534 13.183 19.019 1.00 70.88 90 ARG A O 1
ATOM 713 N N . VAL A 1 91 ? -5.998 14.695 20.609 1.00 72.50 91 VAL A N 1
ATOM 714 C CA . VAL A 1 91 ? -5.656 13.717 21.647 1.00 72.50 91 VAL A CA 1
ATOM 715 C C . VAL A 1 91 ? -6.272 14.134 22.977 1.00 72.50 91 VAL A C 1
ATOM 717 O O . VAL A 1 91 ? -6.218 15.306 23.352 1.00 72.50 91 VAL A O 1
ATOM 720 N N . GLY A 1 92 ? -6.862 13.160 23.667 1.00 74.25 92 GLY A N 1
ATOM 721 C CA . GLY A 1 92 ? -7.300 13.322 25.044 1.00 74.25 92 GLY A CA 1
ATOM 722 C C . GLY A 1 92 ? -6.096 13.195 25.967 1.00 74.25 92 GLY A C 1
ATOM 723 O O . GLY A 1 92 ? -5.394 12.185 25.933 1.00 74.25 92 GLY A O 1
ATOM 724 N N . VAL A 1 93 ? -5.842 14.214 26.778 1.00 76.62 93 VAL A N 1
ATOM 725 C CA . VAL A 1 93 ? -4.752 14.248 27.751 1.00 76.62 93 VAL A CA 1
ATOM 726 C C . VAL A 1 93 ? -5.345 14.140 29.147 1.00 76.62 93 VAL A C 1
ATOM 728 O O . VAL A 1 93 ? -6.174 14.959 29.548 1.00 76.62 93 VAL A O 1
ATOM 731 N N . GLN A 1 94 ? -4.906 13.130 29.899 1.00 83.56 94 GLN A N 1
ATOM 732 C CA . GLN A 1 94 ? -5.051 13.151 31.349 1.00 83.56 94 GLN A CA 1
ATOM 733 C C . GLN A 1 94 ? -3.956 14.039 31.920 1.00 83.56 94 GLN A C 1
ATOM 735 O O . GLN A 1 94 ? -2.772 13.714 31.841 1.00 83.56 94 GLN A O 1
ATOM 740 N N . LEU A 1 95 ? -4.369 15.179 32.459 1.00 83.81 95 LEU A N 1
ATOM 741 C CA . LEU A 1 95 ? -3.483 16.053 33.210 1.00 83.81 95 LEU A CA 1
ATOM 742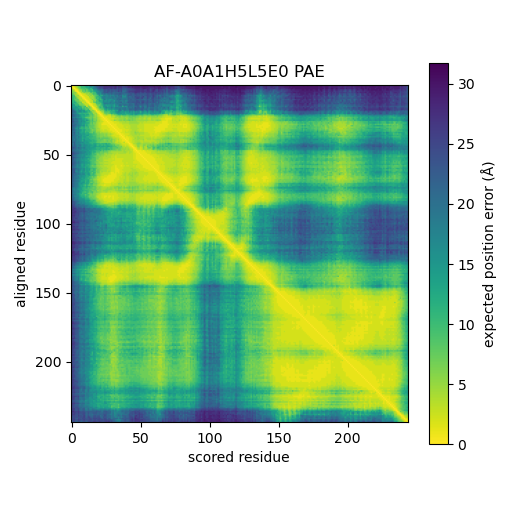 C C . LEU A 1 95 ? -3.269 15.460 34.601 1.00 83.81 95 LEU A C 1
ATOM 744 O O . LEU A 1 95 ? -4.197 14.896 35.184 1.00 83.81 95 LEU A O 1
ATOM 748 N N . THR A 1 96 ? -2.065 15.615 35.148 1.00 91.25 96 THR A N 1
ATOM 749 C CA . THR A 1 96 ? -1.864 15.367 36.580 1.00 91.25 96 THR A CA 1
ATOM 750 C C . THR A 1 96 ? -2.654 16.386 37.397 1.00 91.25 96 THR A C 1
ATOM 752 O O . THR A 1 96 ? -2.945 17.485 36.917 1.00 91.25 96 THR A O 1
ATOM 755 N N . ASP A 1 97 ? -2.971 16.057 38.648 1.00 91.81 97 ASP A N 1
ATOM 756 C CA . ASP A 1 97 ? -3.694 16.962 39.549 1.00 91.81 97 ASP A CA 1
ATOM 757 C C . ASP A 1 97 ? -2.997 18.329 39.654 1.00 91.81 97 ASP A C 1
ATOM 759 O O . ASP A 1 97 ? -3.647 19.369 39.563 1.00 91.81 97 ASP A O 1
ATOM 763 N N . GLU A 1 98 ? -1.663 18.336 39.747 1.00 92.12 98 GLU A N 1
ATOM 764 C CA . GLU A 1 98 ? -0.851 19.559 39.760 1.00 92.12 98 GLU A CA 1
ATOM 765 C C . GLU A 1 98 ? -0.973 20.363 38.458 1.00 92.12 98 GLU A C 1
ATOM 767 O O . GLU A 1 98 ? -1.131 21.583 38.502 1.00 92.12 98 GLU A O 1
ATOM 772 N N . GLN A 1 99 ? -0.940 19.701 37.296 1.00 90.62 99 GLN A N 1
ATOM 773 C CA . GLN A 1 99 ? -1.091 20.359 35.994 1.00 90.62 99 GLN A CA 1
ATOM 774 C C . GLN A 1 99 ? -2.495 20.940 35.813 1.00 90.62 99 GLN A C 1
ATOM 776 O O . GLN A 1 99 ? -2.632 22.074 35.355 1.00 90.62 99 GLN A O 1
ATOM 781 N N . ALA A 1 100 ? -3.530 20.184 36.188 1.00 89.88 100 ALA A N 1
ATOM 782 C CA . ALA A 1 100 ? -4.914 20.635 36.122 1.00 89.88 100 ALA A CA 1
ATOM 783 C C . ALA A 1 100 ? -5.125 21.861 37.022 1.00 89.88 100 ALA A C 1
ATOM 785 O O . ALA A 1 100 ? -5.629 22.879 36.552 1.00 89.88 100 ALA A O 1
ATOM 786 N N . LEU A 1 101 ? -4.643 21.815 38.269 1.00 90.62 101 LEU A N 1
ATOM 787 C CA . LEU A 1 101 ? -4.704 22.944 39.201 1.00 90.62 101 LEU A CA 1
ATOM 788 C C . LEU A 1 101 ? -3.945 24.169 38.681 1.00 90.62 101 LEU A C 1
ATOM 790 O O . LEU A 1 101 ? -4.469 25.280 38.747 1.00 90.62 101 LEU A O 1
ATOM 794 N N . HIS A 1 102 ? -2.743 23.982 38.127 1.00 92.81 102 HIS A N 1
ATOM 795 C CA . HIS A 1 102 ? -1.945 25.082 37.581 1.00 92.81 102 HIS A CA 1
ATOM 796 C C . HIS A 1 102 ? -2.619 25.764 36.380 1.00 92.81 102 HIS A C 1
ATOM 798 O O . HIS A 1 102 ? -2.485 26.972 36.196 1.00 92.81 102 HIS A O 1
ATOM 804 N N . LEU A 1 103 ? -3.375 25.004 35.585 1.00 89.12 103 LEU A N 1
ATOM 805 C CA . LEU A 1 103 ? -4.141 25.507 34.442 1.00 89.12 103 LEU A CA 1
ATOM 806 C C . LEU A 1 103 ? -5.555 25.990 34.816 1.00 89.12 103 LEU A C 1
ATOM 808 O O . LEU A 1 103 ? -6.279 26.466 33.943 1.00 89.12 103 LEU A O 1
ATOM 812 N N . GLY A 1 104 ? -5.965 25.880 36.086 1.00 90.88 104 GLY A N 1
ATOM 813 C CA . GLY A 1 104 ? -7.318 26.228 36.537 1.00 90.88 104 GLY A CA 1
ATOM 814 C C . GLY A 1 104 ? -8.410 25.284 36.016 1.00 90.88 104 GLY A C 1
ATOM 815 O O . GLY A 1 104 ? -9.566 25.683 35.889 1.00 90.88 104 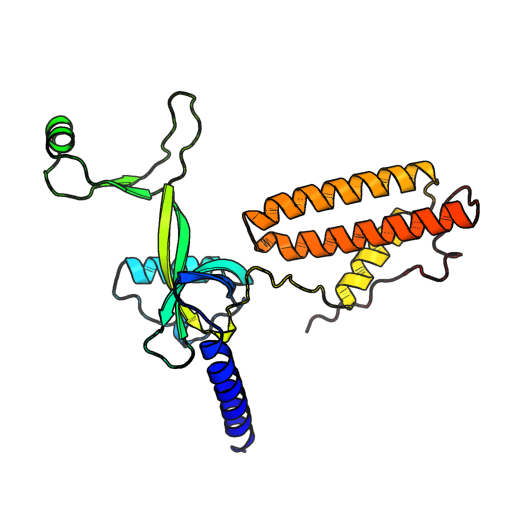GLY A O 1
ATOM 816 N N . LEU A 1 105 ? -8.042 24.048 35.685 1.00 90.50 105 LEU A N 1
ATOM 817 C CA . LEU A 1 105 ? -8.911 23.007 35.146 1.00 90.50 105 LEU A CA 1
ATOM 818 C C . LEU A 1 105 ? -9.338 22.013 36.241 1.00 90.50 105 LEU A C 1
ATOM 820 O O . LEU A 1 105 ? -8.666 21.841 37.257 1.00 90.50 105 LEU A O 1
ATOM 824 N N . ALA A 1 106 ? -10.468 21.333 36.034 1.00 89.94 106 ALA A N 1
ATOM 825 C CA . ALA A 1 106 ? -10.960 20.301 36.944 1.00 89.94 106 ALA A CA 1
ATOM 826 C C . ALA A 1 106 ? -10.044 19.062 36.963 1.00 89.94 106 ALA A C 1
ATOM 828 O O . ALA A 1 106 ? -9.649 18.530 35.921 1.00 89.94 106 ALA A O 1
ATOM 829 N N . VAL A 1 107 ? -9.743 18.579 38.165 1.00 89.62 107 VAL A N 1
ATOM 830 C CA . VAL A 1 107 ? -8.908 17.395 38.395 1.00 89.62 107 VAL A CA 1
ATOM 831 C C . VAL A 1 107 ? -9.657 16.112 38.009 1.00 89.62 107 VAL A C 1
ATOM 833 O O . VAL A 1 107 ? -10.879 16.032 38.139 1.00 89.62 107 VAL A O 1
ATOM 836 N N . GLY A 1 108 ? -8.925 15.102 37.526 1.00 85.50 108 GLY A N 1
ATOM 837 C CA . GLY A 1 108 ? -9.473 13.779 37.201 1.00 85.50 108 GLY A CA 1
ATOM 838 C C . GLY A 1 108 ? -10.262 13.706 35.888 1.00 85.50 108 GLY A C 1
ATOM 839 O O . GLY A 1 108 ? -10.874 12.677 35.603 1.00 85.50 108 GLY A O 1
ATOM 840 N N . GLN A 1 109 ? -10.257 14.773 35.085 1.00 84.81 109 GLN A N 1
ATOM 841 C CA . GLN A 1 109 ? -10.889 14.800 33.766 1.00 84.81 109 GLN A CA 1
ATOM 842 C C . GLN A 1 109 ? -9.872 14.597 32.638 1.00 84.81 109 GLN A C 1
ATOM 844 O O . GLN A 1 109 ? -8.682 14.880 32.780 1.00 84.81 109 GLN A O 1
ATOM 849 N N . VAL A 1 110 ? -10.365 14.103 31.502 1.00 82.38 110 VAL A N 1
ATOM 850 C CA . VAL A 1 110 ? -9.610 14.044 30.247 1.00 82.38 110 VAL A CA 1
ATOM 851 C C . VAL A 1 110 ? -9.939 15.294 29.443 1.00 82.38 110 VAL A C 1
ATOM 853 O O . VAL A 1 110 ? -11.113 15.587 29.219 1.00 82.38 110 VAL A O 1
ATOM 856 N N . TYR A 1 111 ? -8.910 16.007 28.996 1.00 80.56 111 TYR A N 1
ATOM 857 C CA . TYR A 1 111 ? -9.057 17.206 28.177 1.00 80.56 111 TYR A CA 1
ATOM 858 C C . TYR A 1 111 ? -8.638 16.921 26.746 1.00 80.56 111 TYR A C 1
ATOM 860 O O . TYR A 1 111 ? -7.557 16.386 26.515 1.00 80.56 111 TYR A O 1
ATOM 868 N N . ASP A 1 112 ? -9.465 17.311 25.783 1.00 76.19 112 ASP A N 1
ATOM 869 C CA . ASP A 1 112 ? -9.103 17.217 24.374 1.00 76.19 112 ASP A CA 1
ATOM 870 C C . ASP A 1 112 ? -8.309 18.447 23.947 1.00 76.19 112 ASP A C 1
ATOM 872 O O . ASP A 1 112 ? -8.766 19.583 24.090 1.00 76.19 112 ASP A O 1
ATOM 876 N N . ILE A 1 113 ? -7.135 18.211 23.369 1.00 72.31 113 ILE A N 1
ATOM 877 C CA . ILE A 1 113 ? -6.384 19.248 22.667 1.00 72.31 113 ILE A CA 1
ATOM 878 C C . ILE A 1 113 ? -6.776 19.182 21.194 1.00 72.31 113 ILE A C 1
ATOM 880 O O . ILE A 1 113 ? -6.595 18.146 20.554 1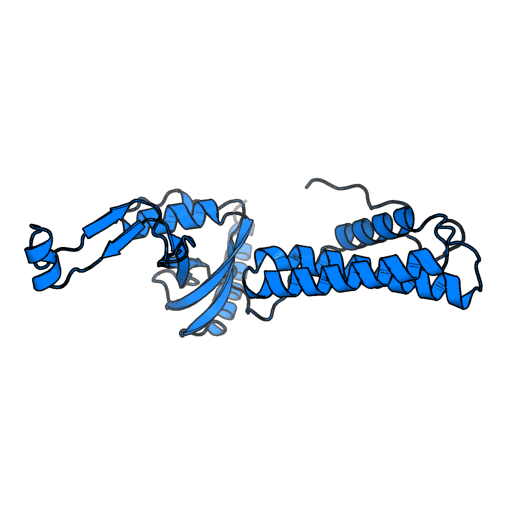.00 72.31 113 ILE A O 1
ATOM 884 N N . ASP A 1 114 ? -7.293 20.289 20.663 1.00 68.44 114 ASP A N 1
ATOM 885 C CA . ASP A 1 114 ? -7.553 20.467 19.235 1.00 68.44 114 ASP A CA 1
ATOM 886 C C . ASP A 1 114 ? -6.571 21.502 18.670 1.00 68.44 114 ASP A C 1
ATOM 888 O O . ASP A 1 114 ? -6.555 22.660 19.096 1.00 68.44 114 ASP A O 1
ATOM 892 N N . GLY A 1 115 ? -5.692 21.076 17.761 1.00 67.62 115 GLY A N 1
ATOM 893 C CA . GLY A 1 115 ? -4.712 21.958 17.136 1.00 67.62 115 GLY A CA 1
ATOM 894 C C . GLY A 1 115 ? -3.430 21.263 16.685 1.00 67.62 115 GLY A C 1
ATOM 895 O O . GLY A 1 115 ? -3.331 20.042 16.608 1.00 67.62 115 GLY A O 1
ATOM 896 N N . THR A 1 116 ? -2.421 22.067 16.343 1.00 74.81 116 THR A N 1
ATOM 897 C CA . THR A 1 116 ? -1.092 21.576 15.948 1.00 74.81 116 THR A CA 1
ATOM 898 C C . THR A 1 116 ? -0.119 21.750 17.104 1.00 74.81 116 THR A C 1
ATOM 900 O O . THR A 1 116 ? 0.227 22.878 17.450 1.00 74.81 116 THR A O 1
ATOM 903 N N . VAL A 1 117 ? 0.367 20.647 17.668 1.00 76.25 117 VAL A N 1
ATOM 904 C CA . VAL A 1 117 ? 1.448 20.690 18.659 1.00 76.25 117 VAL A CA 1
ATOM 905 C C . VAL A 1 117 ? 2.781 20.744 17.920 1.00 76.25 117 VAL A C 1
ATOM 907 O O . VAL A 1 117 ? 2.977 20.024 16.942 1.00 76.25 117 VAL A O 1
ATOM 910 N N . ARG A 1 118 ? 3.692 21.620 18.353 1.00 81.62 118 ARG A N 1
ATOM 911 C CA . ARG A 1 118 ? 5.048 21.716 17.804 1.00 81.62 118 ARG A CA 1
ATOM 912 C C . ARG A 1 118 ? 6.088 21.512 18.898 1.00 81.62 118 ARG A C 1
ATOM 914 O O . ARG A 1 118 ? 5.859 21.918 20.034 1.00 81.62 118 ARG A O 1
ATOM 921 N N . ASP A 1 119 ? 7.211 20.891 18.557 1.00 83.75 119 ASP A N 1
ATOM 922 C CA . ASP A 1 119 ? 8.359 20.795 19.458 1.00 83.75 119 ASP A CA 1
ATOM 923 C C . ASP A 1 119 ? 9.100 22.141 19.590 1.00 83.75 119 ASP A C 1
ATOM 925 O O . ASP A 1 119 ? 8.779 23.125 18.916 1.00 83.75 119 ASP A O 1
ATOM 929 N N . GLY A 1 120 ? 10.121 22.188 20.452 1.00 83.81 120 GLY A N 1
ATOM 930 C CA . GLY A 1 120 ? 10.934 23.391 20.68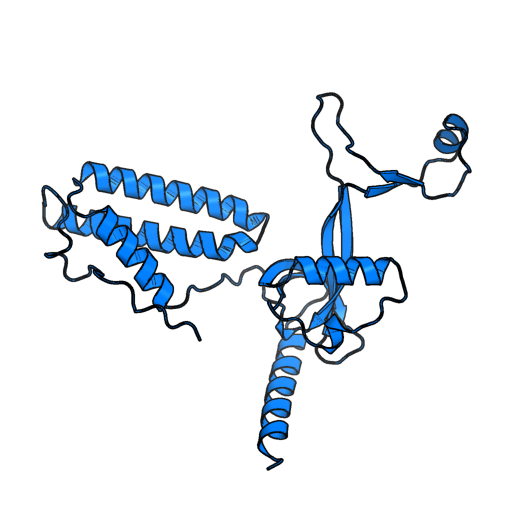0 1.00 83.81 120 GLY A CA 1
ATOM 931 C C . GLY A 1 120 ? 11.726 23.881 19.457 1.00 83.81 120 GLY A C 1
ATOM 932 O O . GLY A 1 120 ? 12.285 24.973 19.498 1.00 83.81 120 GLY A O 1
ATOM 933 N N . VAL A 1 121 ? 11.763 23.107 18.368 1.00 89.75 121 VAL A N 1
ATOM 934 C CA . VAL A 1 121 ? 12.423 23.444 17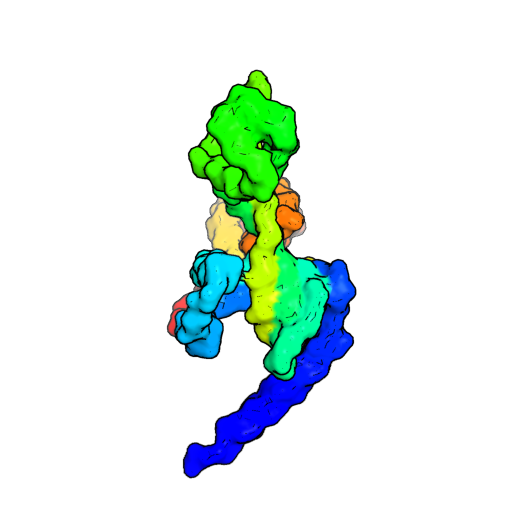.095 1.00 89.75 121 VAL A CA 1
ATOM 935 C C . VAL A 1 121 ? 11.380 23.752 16.003 1.00 89.75 121 VAL A C 1
ATOM 937 O O . VAL A 1 121 ? 11.721 23.991 14.846 1.00 89.75 121 VAL A O 1
ATOM 940 N N . GLY A 1 122 ? 10.089 23.780 16.354 1.00 82.25 122 GLY A N 1
ATOM 941 C CA . GLY A 1 122 ? 8.986 24.120 15.460 1.00 82.25 122 GLY A CA 1
ATOM 942 C C . GLY A 1 122 ? 8.463 22.964 14.603 1.00 82.25 122 GLY A C 1
ATOM 943 O O . GLY A 1 122 ? 7.650 23.208 13.707 1.00 82.25 122 GLY A O 1
ATOM 944 N N . ARG A 1 123 ? 8.880 21.715 14.849 1.00 82.75 123 ARG A N 1
ATOM 945 C CA . ARG A 1 123 ? 8.388 20.543 14.105 1.00 82.75 123 ARG A CA 1
ATOM 946 C C . ARG A 1 123 ? 7.017 20.131 14.608 1.00 82.75 123 ARG A C 1
ATOM 948 O O . ARG A 1 123 ? 6.795 20.092 15.811 1.00 82.75 123 ARG A O 1
ATOM 955 N N . ILE A 1 124 ? 6.115 19.785 13.694 1.00 80.88 124 ILE A N 1
ATOM 956 C CA . ILE A 1 124 ? 4.777 19.302 14.048 1.00 80.88 124 ILE A CA 1
ATOM 957 C C . ILE A 1 124 ? 4.888 17.927 14.711 1.00 80.88 124 ILE A C 1
ATOM 959 O O . ILE A 1 124 ? 5.427 16.990 14.124 1.00 80.88 124 ILE A O 1
ATOM 963 N N . ILE A 1 125 ? 4.342 17.811 15.917 1.00 76.50 125 ILE A N 1
ATOM 964 C CA . ILE A 1 125 ? 4.183 16.553 16.638 1.00 76.50 125 ILE A CA 1
ATOM 965 C C . ILE A 1 125 ? 2.873 15.918 16.178 1.00 76.50 125 ILE A C 1
ATOM 967 O O . ILE A 1 125 ? 1.810 16.538 16.229 1.00 76.50 125 ILE A O 1
ATOM 971 N N . THR A 1 126 ? 2.960 14.676 15.713 1.00 72.94 126 THR A N 1
ATOM 972 C CA . THR A 1 126 ? 1.802 13.867 15.335 1.00 72.94 126 THR A CA 1
ATOM 973 C C . THR A 1 126 ? 1.494 12.881 16.451 1.00 72.94 126 THR A C 1
ATOM 975 O O . THR A 1 126 ? 2.389 12.194 16.942 1.00 72.94 126 THR A O 1
ATOM 978 N N . PHE A 1 127 ? 0.230 12.811 16.866 1.00 76.12 127 PHE A N 1
ATOM 979 C CA . PHE A 1 127 ? -0.206 11.841 17.864 1.00 76.12 127 PHE A CA 1
ATOM 980 C C . PHE A 1 127 ? -0.723 10.590 17.170 1.00 76.12 127 PHE A C 1
ATOM 982 O O . PHE A 1 127 ? -1.387 10.669 16.135 1.00 76.12 127 PHE A O 1
ATOM 989 N N . ARG A 1 128 ? -0.424 9.427 17.745 1.00 78.44 128 ARG A N 1
ATOM 990 C CA . ARG A 1 128 ? -0.986 8.154 17.302 1.00 78.44 128 ARG A CA 1
ATOM 991 C C . ARG A 1 128 ? -2.151 7.787 18.204 1.00 78.44 128 ARG A C 1
ATOM 993 O O . ARG A 1 128 ? -2.053 7.901 19.423 1.00 78.44 128 ARG A O 1
ATOM 1000 N N . LYS A 1 129 ? -3.247 7.349 17.599 1.00 83.81 129 LYS A N 1
ATOM 1001 C CA . LYS A 1 129 ? -4.420 6.820 18.290 1.00 83.81 129 LYS A CA 1
ATOM 1002 C C . LYS A 1 129 ? -4.712 5.427 17.756 1.00 83.81 129 LYS A C 1
ATOM 1004 O O . LYS A 1 129 ? -4.662 5.196 16.553 1.00 83.81 129 LYS A O 1
ATOM 1009 N N . ALA A 1 130 ? -5.024 4.512 18.661 1.00 87.75 130 ALA A N 1
ATOM 1010 C CA . ALA A 1 130 ? -5.517 3.191 18.319 1.00 87.75 130 ALA A CA 1
ATOM 1011 C C . ALA A 1 130 ? -7.027 3.259 18.052 1.00 87.75 130 ALA A C 1
ATOM 1013 O O . ALA A 1 130 ? -7.781 3.774 18.878 1.00 87.75 130 ALA A O 1
ATOM 1014 N N . VAL A 1 131 ? -7.461 2.741 16.906 1.00 90.56 131 VAL A N 1
ATOM 1015 C CA . VAL A 1 131 ? -8.873 2.594 16.538 1.00 90.56 131 VAL A CA 1
ATOM 1016 C C . VAL A 1 131 ? -9.170 1.114 16.358 1.00 90.56 131 VAL A C 1
ATOM 1018 O O . VAL A 1 131 ? -8.447 0.412 15.653 1.00 90.56 131 VAL A O 1
ATOM 1021 N N . THR A 1 132 ? -10.223 0.633 17.010 1.00 92.12 132 THR A N 1
ATOM 1022 C CA . THR A 1 132 ? -10.604 -0.781 16.970 1.00 92.12 132 THR A CA 1
ATOM 1023 C C . THR A 1 132 ? -11.690 -1.010 15.927 1.00 92.12 132 THR A C 1
ATOM 1025 O O . THR A 1 132 ? -12.685 -0.291 15.888 1.00 92.12 132 THR A O 1
ATOM 1028 N N . HIS A 1 133 ? -11.523 -2.043 15.107 1.00 90.94 133 HIS A N 1
ATOM 1029 C CA . HIS A 1 133 ? -12.472 -2.451 14.076 1.00 90.94 133 HIS A CA 1
ATOM 1030 C C . HIS A 1 133 ? -12.818 -3.931 14.215 1.00 90.94 133 HIS A C 1
ATOM 1032 O O . HIS A 1 133 ? -11.971 -4.736 14.591 1.00 90.94 133 HIS A O 1
ATOM 1038 N N . THR A 1 134 ? -14.026 -4.311 13.803 1.00 91.31 134 THR A N 1
ATOM 1039 C CA . THR A 1 134 ? -14.369 -5.714 13.539 1.00 91.31 134 THR A CA 1
ATOM 1040 C C . THR A 1 134 ? -14.378 -5.937 12.033 1.00 91.31 134 THR A C 1
ATOM 1042 O O . THR A 1 134 ? -15.187 -5.340 11.319 1.00 91.31 134 THR A O 1
ATOM 1045 N N . LEU A 1 135 ? -13.466 -6.772 11.535 1.00 91.62 135 LEU A N 1
ATOM 1046 C CA . LEU A 1 135 ? -13.271 -7.012 10.106 1.00 91.62 135 LEU A CA 1
ATOM 1047 C C . LEU A 1 135 ? -13.540 -8.470 9.732 1.00 91.62 135 LEU A C 1
ATOM 1049 O O . LEU A 1 135 ? -13.201 -9.371 10.499 1.00 91.62 135 LEU A O 1
ATOM 1053 N N . PRO A 1 136 ? -14.068 -8.739 8.525 1.00 91.88 136 PRO A N 1
ATOM 1054 C CA . PRO A 1 136 ? -14.071 -10.086 7.976 1.00 91.88 136 PRO A CA 1
ATOM 1055 C C . PRO A 1 136 ? -12.641 -10.598 7.788 1.00 91.88 136 PRO A C 1
ATOM 1057 O O . PRO A 1 136 ? -11.823 -9.946 7.136 1.00 91.88 136 PRO A O 1
ATOM 1060 N N . VAL A 1 137 ? -12.365 -11.814 8.254 1.00 90.69 137 VAL A N 1
ATOM 1061 C CA . VAL A 1 137 ? -11.064 -12.489 8.115 1.00 90.69 137 VAL A CA 1
ATOM 1062 C C . VAL A 1 137 ? -10.614 -12.554 6.656 1.00 90.69 137 VAL A C 1
ATOM 1064 O O . VAL A 1 137 ? -9.436 -12.389 6.349 1.00 90.69 137 VAL A O 1
ATOM 1067 N N . ARG A 1 138 ? -11.556 -12.715 5.716 1.00 89.44 138 ARG A N 1
ATOM 1068 C CA . ARG A 1 138 ? -11.272 -12.724 4.270 1.00 89.44 138 ARG A CA 1
ATOM 1069 C C . ARG A 1 138 ? -10.617 -11.439 3.745 1.00 89.44 138 ARG A C 1
ATOM 1071 O O . ARG A 1 138 ? -10.125 -11.447 2.616 1.00 89.44 138 ARG A O 1
ATOM 1078 N N . TRP A 1 139 ? -10.619 -10.342 4.503 1.00 92.19 139 TRP A N 1
ATOM 1079 C CA . TRP A 1 139 ? -9.924 -9.100 4.145 1.00 92.19 139 TRP A CA 1
ATOM 1080 C C . TRP A 1 139 ? -8.481 -9.059 4.634 1.00 92.19 139 TRP A C 1
ATOM 1082 O O . TRP A 1 139 ? -7.703 -8.278 4.096 1.00 92.19 139 TRP A O 1
ATOM 1092 N N . LEU A 1 140 ? -8.112 -9.896 5.603 1.00 92.31 140 LEU A N 1
ATOM 1093 C CA . LEU A 1 140 ? -6.754 -9.946 6.122 1.00 92.31 140 LEU A CA 1
ATOM 1094 C C . LEU A 1 140 ? -5.837 -10.735 5.191 1.00 92.31 140 LEU A C 1
ATOM 1096 O O . LEU A 1 140 ? -6.244 -11.723 4.567 1.00 92.31 140 LEU A O 1
ATOM 1100 N N . ARG A 1 141 ? -4.598 -10.266 5.095 1.00 89.31 141 ARG A N 1
ATOM 1101 C CA . ARG A 1 141 ? -3.472 -10.899 4.412 1.00 89.31 141 ARG A CA 1
ATOM 1102 C C . ARG A 1 141 ? -2.246 -10.855 5.322 1.00 89.31 141 ARG A C 1
ATOM 1104 O O . ARG A 1 141 ? -2.108 -9.881 6.066 1.00 89.31 141 ARG A O 1
ATOM 1111 N N . PRO A 1 142 ? -1.369 -11.870 5.292 1.00 89.06 142 PRO A N 1
ATOM 1112 C CA . PRO A 1 142 ? -0.073 -11.796 5.956 1.00 89.06 142 PRO A CA 1
ATOM 1113 C C . PRO A 1 142 ? 0.692 -10.543 5.521 1.00 89.06 142 PRO A C 1
ATOM 1115 O O . PRO A 1 142 ? 0.602 -10.131 4.366 1.00 89.06 142 PRO A O 1
ATOM 1118 N N . VAL A 1 143 ? 1.478 -9.957 6.423 1.00 85.62 143 VAL A N 1
ATOM 1119 C CA . VAL A 1 143 ? 2.309 -8.778 6.104 1.00 85.62 143 VAL A CA 1
ATOM 1120 C C . VAL A 1 143 ? 3.341 -9.086 5.014 1.00 85.62 143 VAL A C 1
ATOM 1122 O O . VAL A 1 143 ? 3.696 -8.213 4.231 1.00 85.62 143 VAL A O 1
ATOM 1125 N N . SER A 1 144 ? 3.782 -10.342 4.915 1.00 80.44 144 SER A N 1
ATOM 1126 C CA . SER A 1 144 ? 4.694 -10.807 3.866 1.00 80.44 144 SER A CA 1
ATOM 1127 C C . SER A 1 144 ? 4.035 -10.983 2.494 1.00 80.44 144 SER A C 1
ATOM 1129 O O . SER A 1 144 ? 4.748 -11.144 1.502 1.00 80.44 144 SER A O 1
ATOM 1131 N N . GLU A 1 145 ? 2.701 -10.968 2.405 1.00 81.44 145 GLU A N 1
ATOM 1132 C CA . GLU A 1 145 ? 1.995 -11.131 1.136 1.00 81.44 145 GLU A CA 1
ATOM 1133 C C . GLU A 1 145 ? 2.038 -9.824 0.335 1.00 81.44 145 GLU A C 1
ATOM 1135 O O . GLU A 1 145 ? 1.324 -8.852 0.615 1.00 81.44 145 GLU A O 1
ATOM 1140 N N . ARG A 1 146 ? 2.888 -9.816 -0.695 1.00 70.25 146 ARG A N 1
ATOM 1141 C CA . ARG A 1 146 ? 2.961 -8.723 -1.665 1.00 70.25 146 ARG A CA 1
ATOM 1142 C C . ARG A 1 146 ? 1.788 -8.779 -2.634 1.00 70.25 146 ARG A C 1
ATOM 1144 O O . ARG A 1 146 ? 1.284 -9.844 -2.980 1.00 70.25 146 ARG A O 1
ATOM 1151 N N . LEU A 1 147 ? 1.370 -7.604 -3.097 1.00 76.19 147 LEU A N 1
ATOM 1152 C CA . LEU A 1 147 ? 0.330 -7.493 -4.108 1.00 76.19 147 LEU A CA 1
ATOM 1153 C C . LEU A 1 147 ? 0.903 -7.834 -5.484 1.00 76.19 147 LEU A C 1
ATOM 1155 O O . LEU A 1 147 ? 1.803 -7.159 -5.969 1.00 76.19 147 LEU A O 1
ATOM 1159 N N . GLU A 1 148 ? 0.348 -8.849 -6.134 1.00 81.31 148 GLU A N 1
ATOM 1160 C CA . GLU A 1 148 ? 0.699 -9.158 -7.517 1.00 81.31 148 GLU A CA 1
ATOM 1161 C C . GLU A 1 148 ? -0.031 -8.219 -8.483 1.00 81.31 148 GLU A C 1
ATOM 1163 O O . GLU A 1 148 ? -1.233 -7.952 -8.355 1.00 81.31 148 GLU A O 1
ATOM 1168 N N . LEU A 1 149 ? 0.700 -7.705 -9.472 1.00 84.50 149 LEU A N 1
ATOM 1169 C CA . LEU A 1 149 ? 0.105 -6.919 -10.543 1.00 84.50 149 LEU A CA 1
ATOM 1170 C C . LEU A 1 149 ? -0.621 -7.838 -11.534 1.00 84.50 149 LEU A C 1
ATOM 1172 O O . LEU A 1 149 ? -0.050 -8.833 -11.981 1.00 84.50 149 LEU A O 1
ATOM 1176 N N . PRO A 1 150 ? -1.849 -7.487 -11.953 1.00 86.31 150 PRO A N 1
ATOM 1177 C CA . PRO A 1 150 ? -2.529 -8.205 -13.020 1.00 86.31 150 PRO A CA 1
ATOM 1178 C C . PRO A 1 150 ? -1.702 -8.215 -14.319 1.00 86.31 150 PRO A C 1
ATOM 1180 O O . PRO A 1 150 ? -1.066 -7.199 -14.627 1.00 86.31 150 PRO A O 1
ATOM 1183 N N . PRO A 1 151 ? -1.770 -9.290 -15.128 1.00 86.31 151 PRO A N 1
ATOM 1184 C CA . PRO A 1 151 ? -1.008 -9.410 -16.375 1.00 86.31 151 PRO A CA 1
ATOM 1185 C C . PRO A 1 151 ? -1.139 -8.208 -17.319 1.00 86.31 151 PRO A C 1
ATOM 1187 O O . PRO A 1 151 ? -0.146 -7.756 -17.884 1.00 86.31 151 PRO A O 1
ATOM 1190 N N . ASP A 1 152 ? -2.335 -7.627 -17.433 1.00 87.38 152 ASP A N 1
ATOM 1191 C CA . ASP A 1 152 ? -2.579 -6.472 -18.305 1.00 87.38 152 ASP A CA 1
ATOM 1192 C C . ASP A 1 152 ? -1.794 -5.224 -17.866 1.00 87.38 152 ASP A C 1
ATOM 1194 O O . ASP A 1 152 ? -1.303 -4.450 -18.692 1.00 87.38 152 ASP A O 1
ATOM 1198 N N . MET A 1 153 ? -1.631 -5.031 -16.553 1.00 87.69 153 MET A N 1
ATOM 1199 C CA . MET A 1 153 ? -0.825 -3.931 -16.018 1.00 87.69 153 MET A CA 1
ATOM 1200 C C . MET A 1 153 ? 0.661 -4.188 -16.204 1.00 87.69 153 MET A C 1
ATOM 1202 O O . MET A 1 153 ? 1.372 -3.263 -16.583 1.00 87.69 153 MET A O 1
ATOM 1206 N N . LEU A 1 154 ? 1.116 -5.431 -16.005 1.00 90.31 154 LEU A N 1
ATOM 1207 C CA . LEU A 1 154 ? 2.498 -5.818 -16.295 1.00 90.31 154 LEU A CA 1
ATOM 1208 C C . LEU A 1 154 ? 2.863 -5.457 -17.740 1.00 90.31 154 LEU A C 1
ATOM 1210 O O . LEU A 1 154 ? 3.854 -4.772 -17.977 1.00 90.31 154 LEU A O 1
ATOM 1214 N N . GLN A 1 155 ? 2.022 -5.844 -18.703 1.00 90.56 155 GLN A N 1
ATOM 1215 C CA . GLN A 1 155 ? 2.227 -5.499 -20.113 1.00 90.56 155 GLN A CA 1
ATOM 1216 C C . GLN A 1 155 ? 2.206 -3.987 -20.350 1.00 90.56 155 GLN A C 1
ATOM 1218 O O . GLN A 1 155 ? 2.998 -3.480 -21.140 1.00 90.56 155 GLN A O 1
ATOM 1223 N N . THR A 1 156 ? 1.339 -3.257 -19.645 1.00 92.31 156 THR A N 1
ATOM 1224 C CA . THR A 1 156 ? 1.249 -1.798 -19.763 1.00 92.31 156 THR A CA 1
ATOM 1225 C C . THR A 1 156 ? 2.530 -1.100 -19.312 1.00 92.31 156 THR A C 1
ATOM 1227 O O . THR A 1 156 ? 3.045 -0.266 -20.057 1.00 92.31 156 THR A O 1
ATOM 1230 N N . TYR A 1 157 ? 3.067 -1.448 -18.140 1.00 93.56 157 TYR A N 1
ATOM 1231 C CA . TYR A 1 157 ? 4.319 -0.871 -17.637 1.00 93.56 157 TYR A CA 1
ATOM 1232 C C . TYR A 1 157 ? 5.501 -1.222 -18.542 1.00 93.56 157 TYR A C 1
ATOM 1234 O O . TYR A 1 157 ? 6.267 -0.342 -18.934 1.00 93.56 157 TYR A O 1
ATOM 1242 N N . ARG A 1 158 ? 5.591 -2.482 -18.988 1.00 94.88 158 ARG A N 1
ATOM 1243 C CA . ARG A 1 158 ? 6.622 -2.904 -19.948 1.00 94.88 158 ARG A CA 1
ATOM 1244 C C . ARG A 1 158 ? 6.548 -2.116 -21.260 1.00 94.88 158 ARG A C 1
ATOM 1246 O O . ARG A 1 158 ? 7.567 -1.624 -21.734 1.00 94.88 158 ARG A O 1
ATOM 1253 N N . ALA A 1 159 ? 5.348 -1.927 -21.815 1.00 93.19 159 ALA A N 1
ATOM 1254 C CA . ALA A 1 159 ? 5.149 -1.145 -23.037 1.00 93.19 159 ALA A CA 1
ATOM 1255 C C . ALA A 1 159 ? 5.518 0.338 -22.865 1.00 93.19 159 ALA A C 1
ATOM 1257 O O . ALA A 1 159 ? 6.020 0.975 -23.791 1.00 93.19 159 ALA A O 1
ATOM 1258 N N . GLN A 1 160 ? 5.271 0.915 -21.685 1.00 94.56 160 GLN A N 1
ATOM 1259 C CA . GLN A 1 160 ? 5.688 2.283 -21.372 1.00 94.56 160 GLN A CA 1
ATOM 1260 C C . GLN A 1 160 ? 7.212 2.419 -21.377 1.00 94.56 160 GLN A C 1
ATOM 1262 O O . GLN A 1 160 ? 7.718 3.320 -22.042 1.00 94.56 160 GLN A O 1
ATOM 1267 N N . VAL A 1 161 ? 7.926 1.500 -20.721 1.00 96.50 161 VAL A N 1
ATOM 1268 C CA . VAL A 1 161 ? 9.398 1.479 -20.715 1.00 96.50 161 VAL A CA 1
ATOM 1269 C C . VAL A 1 161 ? 9.957 1.278 -22.120 1.00 96.50 161 VAL A C 1
ATOM 1271 O O . VAL A 1 161 ? 10.794 2.057 -22.559 1.00 96.50 161 VAL A O 1
ATOM 1274 N N . CYS A 1 162 ? 9.436 0.299 -22.860 1.00 95.25 162 CYS A N 1
ATOM 1275 C CA . CYS A 1 162 ? 9.793 0.040 -24.253 1.00 95.25 162 CYS A CA 1
ATOM 1276 C C . CYS A 1 162 ? 9.681 1.299 -25.137 1.00 95.25 162 CYS A C 1
ATOM 1278 O O . CYS A 1 162 ? 10.603 1.621 -25.881 1.00 95.25 162 CYS A O 1
ATOM 1280 N N . ARG A 1 163 ? 8.576 2.049 -25.031 1.00 94.44 163 ARG A N 1
ATOM 1281 C CA . ARG A 1 163 ? 8.392 3.306 -25.778 1.00 94.44 163 ARG A CA 1
ATOM 1282 C C . ARG A 1 163 ? 9.302 4.430 -25.298 1.00 94.44 163 ARG A C 1
ATOM 1284 O O . ARG A 1 163 ? 9.727 5.234 -26.115 1.00 94.44 163 ARG A O 1
ATOM 1291 N N . ALA A 1 164 ? 9.570 4.506 -23.997 1.00 95.31 164 ALA A N 1
ATOM 1292 C CA . ALA A 1 164 ? 10.484 5.500 -23.448 1.00 95.31 164 ALA A CA 1
ATOM 1293 C C . ALA A 1 164 ? 11.932 5.242 -23.887 1.00 95.31 164 ALA A C 1
ATOM 1295 O O . ALA A 1 164 ? 12.670 6.191 -24.111 1.00 95.31 164 ALA A O 1
ATOM 1296 N N . ALA A 1 165 ? 12.321 3.974 -24.023 1.00 96.00 165 ALA A N 1
ATOM 1297 C CA . ALA A 1 165 ? 13.657 3.572 -24.439 1.00 96.00 165 ALA A CA 1
ATOM 1298 C C . ALA A 1 165 ? 13.918 3.750 -25.943 1.00 96.00 165 ALA A C 1
ATOM 1300 O O . ALA A 1 165 ? 15.077 3.727 -26.353 1.00 96.00 165 ALA A O 1
ATOM 1301 N N . ASP A 1 166 ? 12.878 3.871 -26.773 1.00 95.94 166 ASP A N 1
ATOM 1302 C CA . ASP A 1 166 ? 13.012 3.926 -28.233 1.00 95.94 166 ASP A CA 1
ATOM 1303 C C . ASP A 1 166 ? 13.897 5.109 -28.662 1.00 95.94 166 ASP A C 1
ATOM 1305 O O . ASP A 1 166 ? 13.643 6.264 -28.316 1.00 95.94 166 ASP A O 1
ATOM 1309 N N . GLY A 1 167 ? 14.974 4.813 -29.388 1.00 95.50 167 GLY A N 1
ATOM 1310 C CA . GLY A 1 167 ? 15.990 5.779 -29.805 1.00 95.50 167 GLY A CA 1
ATOM 1311 C C . GLY A 1 167 ? 17.052 6.128 -28.755 1.00 95.50 167 GLY A C 1
ATOM 1312 O O . GLY A 1 167 ? 17.993 6.846 -29.092 1.00 95.50 167 GLY A O 1
ATOM 1313 N N . MET A 1 168 ? 16.963 5.625 -27.518 1.00 97.75 168 MET A N 1
ATOM 1314 C CA . MET A 1 168 ? 17.978 5.884 -26.490 1.00 97.75 168 MET A CA 1
ATOM 1315 C C . MET A 1 168 ? 19.277 5.123 -26.764 1.00 97.75 168 MET A C 1
ATOM 1317 O O . MET A 1 168 ? 19.280 3.962 -27.179 1.00 97.75 168 MET A O 1
ATOM 1321 N N . SER A 1 169 ? 20.399 5.768 -26.461 1.00 97.06 169 SER A N 1
ATOM 1322 C CA . SER A 1 169 ? 21.726 5.157 -26.466 1.00 97.06 169 SER A CA 1
ATOM 1323 C C . SER A 1 169 ? 21.915 4.174 -25.306 1.00 97.06 169 SER A C 1
ATOM 1325 O O . SER A 1 169 ? 21.245 4.240 -24.273 1.00 97.06 169 SER A O 1
ATOM 1327 N N . CYS A 1 170 ? 22.912 3.293 -25.429 1.00 94.38 170 CYS A N 1
ATOM 1328 C CA . CYS A 1 170 ? 23.285 2.364 -24.359 1.00 94.38 170 CYS A CA 1
ATOM 1329 C C . CYS A 1 170 ? 23.572 3.079 -23.020 1.00 94.38 170 CYS A C 1
ATOM 1331 O O . CYS A 1 170 ? 23.153 2.608 -21.962 1.00 94.38 170 CYS A O 1
ATOM 1333 N N . SER A 1 171 ? 24.244 4.236 -23.050 1.00 95.44 171 SER A N 1
ATOM 1334 C CA . SER A 1 171 ? 24.527 5.026 -21.843 1.00 95.44 171 SER A CA 1
ATOM 1335 C C . SER A 1 171 ? 23.267 5.590 -21.190 1.00 95.44 171 SER A C 1
ATOM 1337 O O . SER A 1 171 ? 23.147 5.540 -19.968 1.00 95.44 171 SER A O 1
ATOM 1339 N N . GLU A 1 172 ? 22.317 6.090 -21.983 1.00 97.38 172 GLU A N 1
ATOM 1340 C CA . GLU A 1 172 ? 21.049 6.622 -21.467 1.00 97.38 172 GLU A CA 1
ATOM 1341 C C . GLU A 1 172 ? 20.203 5.512 -20.842 1.00 97.38 172 GLU A C 1
ATOM 1343 O O . GLU A 1 172 ? 19.679 5.680 -19.743 1.00 97.38 172 GLU A O 1
ATOM 1348 N N . ILE A 1 173 ? 20.160 4.340 -21.479 1.00 97.25 173 ILE A N 1
ATOM 1349 C CA . ILE A 1 173 ? 19.449 3.161 -20.969 1.00 97.25 173 ILE A CA 1
ATOM 1350 C C . ILE A 1 173 ? 20.056 2.679 -19.645 1.00 97.25 173 ILE A C 1
ATOM 1352 O O . ILE A 1 173 ? 19.320 2.345 -18.713 1.00 97.25 173 ILE A O 1
ATOM 1356 N N . ARG A 1 174 ? 21.390 2.676 -19.506 1.00 95.38 174 ARG A N 1
ATOM 1357 C CA . ARG A 1 174 ? 22.044 2.352 -18.225 1.00 95.38 174 ARG A CA 1
ATOM 1358 C C . ARG A 1 174 ? 21.690 3.358 -17.134 1.00 95.38 174 ARG A C 1
ATOM 1360 O O . ARG A 1 174 ? 21.356 2.947 -16.024 1.00 95.38 174 ARG A O 1
ATOM 1367 N N . GLN A 1 175 ? 21.718 4.651 -17.449 1.00 97.31 175 GLN A N 1
ATOM 1368 C CA . GLN A 1 175 ? 21.340 5.702 -16.505 1.00 97.31 175 GLN A CA 1
ATOM 1369 C C . GLN A 1 175 ? 19.876 5.546 -16.057 1.00 97.31 175 GLN A C 1
ATOM 1371 O O . GLN A 1 175 ? 19.586 5.601 -14.862 1.00 97.31 175 GLN A O 1
ATOM 1376 N N . ALA A 1 176 ? 18.965 5.276 -16.998 1.00 97.25 176 ALA A N 1
ATOM 1377 C CA . ALA A 1 176 ? 17.555 5.016 -16.716 1.00 97.25 176 ALA A CA 1
ATOM 1378 C C . ALA A 1 176 ? 17.363 3.762 -15.848 1.00 97.25 176 ALA A C 1
ATOM 1380 O O . ALA A 1 176 ? 16.573 3.778 -14.907 1.00 97.25 176 ALA A O 1
ATOM 1381 N N . THR A 1 177 ? 18.142 2.704 -16.096 1.00 97.31 177 THR A N 1
ATOM 1382 C CA . THR A 1 177 ? 18.125 1.475 -15.287 1.00 97.31 177 THR A CA 1
ATOM 1383 C C . THR A 1 177 ? 18.496 1.747 -13.826 1.00 97.31 177 THR A C 1
ATOM 1385 O O . THR A 1 177 ? 17.839 1.229 -12.919 1.00 97.31 177 THR A O 1
ATOM 1388 N N . ILE A 1 178 ? 19.525 2.571 -13.589 1.00 97.00 178 ILE A N 1
ATOM 1389 C CA . ILE A 1 178 ? 19.951 2.978 -12.240 1.00 97.00 178 ILE A CA 1
ATOM 1390 C C . ILE A 1 178 ? 18.859 3.818 -11.569 1.00 97.00 178 ILE A C 1
ATOM 1392 O O . ILE A 1 178 ? 18.453 3.502 -10.452 1.00 97.00 178 ILE A O 1
ATOM 1396 N N . GLY A 1 179 ? 18.319 4.825 -12.262 1.00 97.31 179 GLY A N 1
ATOM 1397 C CA . GLY A 1 179 ? 17.236 5.658 -11.723 1.00 97.31 179 GLY A CA 1
ATOM 1398 C C . GLY A 1 179 ? 15.962 4.864 -11.400 1.00 97.31 179 GLY A C 1
ATOM 1399 O O . GLY A 1 179 ? 15.294 5.122 -10.394 1.00 97.31 179 GLY A O 1
ATOM 1400 N N . ALA A 1 180 ? 15.645 3.844 -12.203 1.00 96.12 180 ALA A N 1
ATOM 1401 C CA . ALA A 1 180 ? 14.544 2.926 -11.922 1.00 96.12 180 ALA A CA 1
ATOM 1402 C C . ALA A 1 180 ? 14.801 2.108 -10.642 1.00 96.12 180 ALA A C 1
ATOM 1404 O O . ALA A 1 180 ? 13.901 1.976 -9.815 1.00 96.12 180 ALA A O 1
ATOM 1405 N N . LEU A 1 181 ? 16.035 1.635 -10.418 1.00 97.12 181 LEU A N 1
ATOM 1406 C CA . LEU A 1 181 ? 16.400 0.920 -9.187 1.00 97.12 181 LEU A CA 1
ATOM 1407 C C . LEU A 1 181 ? 16.298 1.814 -7.943 1.00 97.12 181 LEU A C 1
ATOM 1409 O O . LEU A 1 181 ? 15.778 1.395 -6.911 1.00 97.12 181 LEU A O 1
ATOM 1413 N N . GLU A 1 182 ? 16.758 3.061 -8.034 1.00 97.12 182 GLU A N 1
ATOM 1414 C CA . GLU A 1 182 ? 16.614 4.037 -6.947 1.00 97.12 182 GLU A CA 1
ATOM 1415 C C . GLU A 1 182 ? 15.140 4.298 -6.618 1.00 97.12 182 GLU A C 1
ATOM 1417 O O . GLU A 1 182 ? 14.761 4.388 -5.446 1.00 97.12 182 GLU A O 1
ATOM 1422 N N . THR A 1 183 ? 14.289 4.356 -7.645 1.00 95.31 183 THR A N 1
ATOM 1423 C CA . THR A 1 183 ? 12.838 4.490 -7.484 1.00 95.31 183 THR A CA 1
ATOM 1424 C C . THR A 1 183 ? 12.239 3.275 -6.774 1.00 95.31 183 THR A C 1
ATOM 1426 O O . THR A 1 183 ? 11.445 3.458 -5.848 1.00 95.31 183 THR A O 1
ATOM 1429 N N . VAL A 1 184 ? 12.663 2.055 -7.129 1.00 94.69 184 VAL A N 1
ATOM 1430 C CA . VAL A 1 184 ? 12.276 0.822 -6.421 1.00 94.69 184 VAL A CA 1
ATOM 1431 C C . VAL A 1 184 ? 12.647 0.913 -4.943 1.00 94.69 184 VAL A C 1
ATOM 1433 O O . VAL A 1 184 ? 11.771 0.769 -4.093 1.00 94.69 184 VAL A O 1
ATOM 1436 N N . HIS A 1 185 ? 13.904 1.223 -4.614 1.00 94.75 185 HIS A N 1
ATOM 1437 C CA . HIS A 1 185 ? 14.350 1.313 -3.219 1.00 94.75 185 HIS A CA 1
ATOM 1438 C C . HIS A 1 185 ? 13.591 2.384 -2.427 1.00 94.75 185 HIS A C 1
ATOM 1440 O O . HIS A 1 185 ? 13.177 2.148 -1.291 1.00 94.75 185 HIS A O 1
ATOM 1446 N N . LYS A 1 186 ? 13.358 3.553 -3.032 1.00 92.81 186 LYS A N 1
ATOM 1447 C CA . LYS A 1 186 ? 12.574 4.627 -2.414 1.00 92.81 186 LYS A CA 1
ATOM 1448 C C . LYS A 1 186 ? 11.152 4.167 -2.096 1.00 92.81 186 LYS A C 1
ATOM 1450 O O . LYS A 1 186 ? 10.664 4.403 -0.993 1.00 92.81 186 LYS A O 1
ATOM 1455 N N . LEU A 1 187 ? 10.481 3.529 -3.053 1.00 91.62 187 LEU A N 1
ATOM 1456 C CA . LEU A 1 187 ? 9.113 3.047 -2.871 1.00 91.62 187 LEU A CA 1
ATOM 1457 C C . LEU A 1 187 ? 9.046 1.890 -1.872 1.00 91.62 187 LEU A C 1
ATOM 1459 O O . LEU A 1 187 ? 8.103 1.843 -1.090 1.00 91.62 187 LEU A O 1
ATOM 1463 N N . GLN A 1 188 ? 10.046 1.007 -1.846 1.00 89.12 188 GLN A N 1
ATOM 1464 C CA . GLN A 1 188 ? 10.149 -0.056 -0.844 1.00 89.12 188 GLN A CA 1
ATOM 1465 C C . GLN A 1 188 ? 10.268 0.526 0.566 1.00 89.12 188 GLN A C 1
ATOM 1467 O O . GLN A 1 188 ? 9.562 0.074 1.462 1.00 89.12 188 GLN A O 1
ATOM 1472 N N . GLY A 1 189 ? 11.076 1.576 0.751 1.00 87.19 189 GLY A N 1
ATOM 1473 C CA . GLY A 1 189 ? 11.141 2.305 2.020 1.00 87.19 189 GLY A CA 1
ATOM 1474 C C . GLY A 1 189 ? 9.779 2.864 2.445 1.00 87.19 189 GLY A C 1
ATOM 1475 O O . GLY A 1 1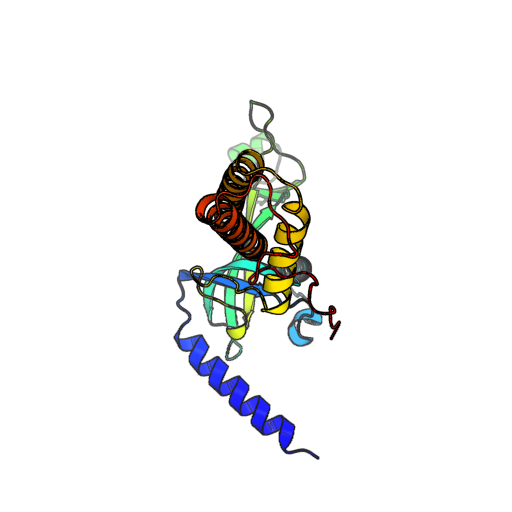89 ? 9.370 2.677 3.583 1.00 87.19 189 GLY A O 1
ATOM 1476 N N . LEU A 1 190 ? 9.033 3.474 1.516 1.00 87.50 190 LEU A N 1
ATOM 1477 C CA . LEU A 1 190 ? 7.681 3.984 1.789 1.00 87.50 190 LEU A CA 1
ATOM 1478 C C . LEU A 1 190 ? 6.652 2.872 2.060 1.00 87.50 190 LEU A C 1
ATOM 1480 O O . LEU A 1 190 ? 5.705 3.084 2.817 1.00 87.50 190 LEU A O 1
ATOM 1484 N N . ALA A 1 191 ? 6.818 1.700 1.445 1.00 85.00 191 ALA A N 1
ATOM 1485 C CA . ALA A 1 191 ? 5.929 0.554 1.620 1.00 85.00 191 ALA A CA 1
ATOM 1486 C C . ALA A 1 191 ? 6.057 -0.100 3.002 1.00 85.00 191 ALA A C 1
ATOM 1488 O O . ALA A 1 191 ? 5.063 -0.618 3.507 1.00 85.00 191 ALA A O 1
ATOM 1489 N N . LEU A 1 192 ? 7.233 -0.010 3.641 1.00 80.00 192 LEU A N 1
ATOM 1490 C CA . LEU A 1 192 ? 7.422 -0.455 5.028 1.00 80.00 192 LEU A CA 1
ATOM 1491 C C . LEU A 1 192 ? 6.483 0.281 5.993 1.00 80.00 192 LEU A C 1
ATOM 1493 O O . LEU A 1 192 ? 5.908 -0.339 6.883 1.00 80.00 192 LEU A O 1
ATOM 1497 N N . ASP A 1 193 ? 6.298 1.586 5.785 1.00 78.56 193 ASP A N 1
ATOM 1498 C CA . ASP A 1 193 ? 5.439 2.416 6.634 1.00 78.56 193 ASP A CA 1
ATOM 1499 C C . ASP A 1 193 ? 3.972 2.398 6.184 1.00 78.56 193 ASP A C 1
ATOM 1501 O O . ASP A 1 193 ? 3.057 2.622 6.981 1.00 78.56 193 ASP A O 1
ATOM 1505 N N . ASN A 1 194 ? 3.723 2.175 4.890 1.00 80.38 194 ASN A N 1
ATOM 1506 C CA . ASN A 1 194 ? 2.391 2.264 4.311 1.00 80.38 194 ASN A CA 1
ATOM 1507 C C . ASN A 1 194 ? 2.182 1.237 3.176 1.00 80.38 194 ASN A C 1
ATOM 1509 O O . ASN A 1 194 ? 2.560 1.499 2.029 1.00 80.38 194 ASN A O 1
ATOM 1513 N N . PRO A 1 195 ? 1.454 0.131 3.443 1.00 81.69 195 PRO A N 1
ATOM 1514 C CA . PRO A 1 195 ? 1.162 -0.928 2.467 1.00 81.69 195 PRO A CA 1
ATOM 1515 C C . PRO A 1 195 ? 0.413 -0.483 1.199 1.00 81.69 195 PRO A C 1
ATOM 1517 O O . PRO A 1 195 ? 0.244 -1.265 0.259 1.00 81.69 195 PRO A O 1
ATOM 1520 N N . ASN A 1 196 ? -0.074 0.763 1.139 1.00 80.50 196 ASN A N 1
ATOM 1521 C CA . ASN A 1 196 ? -0.640 1.324 -0.090 1.00 80.50 196 ASN A CA 1
ATOM 1522 C C . ASN A 1 196 ? 0.410 1.532 -1.187 1.00 80.50 196 ASN A C 1
ATOM 1524 O O . ASN A 1 196 ? 0.040 1.587 -2.361 1.00 80.50 196 ASN A O 1
ATOM 1528 N N . TYR A 1 197 ? 1.695 1.617 -0.833 1.00 84.25 197 TYR A N 1
ATOM 1529 C CA . TYR A 1 197 ? 2.776 1.727 -1.810 1.00 84.25 197 TYR A CA 1
ATOM 1530 C C . TYR A 1 197 ? 3.173 0.390 -2.438 1.00 84.25 197 TYR A C 1
ATOM 1532 O O . TYR A 1 197 ? 3.851 0.422 -3.458 1.00 84.25 197 TYR A O 1
ATOM 1540 N N . ASP A 1 198 ? 2.712 -0.761 -1.934 1.00 85.50 198 ASP A N 1
ATOM 1541 C CA . ASP A 1 198 ? 3.074 -2.081 -2.483 1.00 85.50 198 ASP A CA 1
ATOM 1542 C C . ASP A 1 198 ? 2.820 -2.184 -3.987 1.00 85.50 198 ASP A C 1
ATOM 1544 O O . ASP A 1 198 ? 3.647 -2.694 -4.734 1.00 85.50 198 ASP A O 1
ATOM 1548 N N . ARG A 1 199 ? 1.694 -1.639 -4.463 1.00 86.62 199 ARG A N 1
ATOM 1549 C CA . ARG A 1 199 ? 1.389 -1.637 -5.898 1.00 86.62 199 ARG A CA 1
ATOM 1550 C C . ARG A 1 199 ? 2.385 -0.794 -6.693 1.00 86.62 199 ARG A C 1
ATOM 1552 O O . ARG A 1 199 ? 2.753 -1.171 -7.800 1.00 86.62 199 ARG A O 1
ATOM 1559 N N . SER A 1 200 ? 2.790 0.347 -6.139 1.00 90.00 200 SER A N 1
ATOM 1560 C CA . SER A 1 200 ? 3.796 1.221 -6.742 1.00 90.00 200 SER A CA 1
ATOM 1561 C C . SER A 1 200 ? 5.168 0.552 -6.748 1.00 90.00 200 SER A C 1
ATOM 1563 O O . SER A 1 200 ? 5.882 0.675 -7.735 1.00 90.00 200 SER A O 1
ATOM 1565 N N . VAL A 1 201 ? 5.513 -0.194 -5.691 1.00 90.88 201 VAL A N 1
ATOM 1566 C CA . VAL A 1 201 ? 6.728 -1.020 -5.638 1.00 90.88 201 VAL A CA 1
ATOM 1567 C C . VAL A 1 201 ? 6.709 -2.049 -6.758 1.00 90.88 201 VAL A C 1
ATOM 1569 O O . VAL A 1 201 ? 7.634 -2.067 -7.560 1.00 90.88 201 VAL A O 1
ATOM 1572 N N . SER A 1 202 ? 5.641 -2.842 -6.880 1.00 90.69 202 SER A N 1
ATOM 1573 C CA . SER A 1 202 ? 5.541 -3.850 -7.940 1.00 90.69 202 SER A CA 1
ATOM 1574 C C . SER A 1 202 ? 5.593 -3.238 -9.341 1.00 90.69 202 SER A C 1
ATOM 1576 O O . SER A 1 202 ? 6.178 -3.828 -10.241 1.00 90.69 202 SER A O 1
ATOM 1578 N N . ALA A 1 203 ? 5.008 -2.053 -9.544 1.00 92.94 203 ALA A N 1
ATOM 1579 C CA . ALA A 1 203 ? 5.090 -1.350 -10.824 1.00 92.94 203 ALA A CA 1
ATOM 1580 C C . ALA A 1 203 ? 6.529 -0.918 -11.134 1.00 92.94 203 ALA A C 1
ATOM 1582 O O . ALA A 1 203 ? 7.030 -1.194 -12.220 1.00 92.94 203 ALA A O 1
ATOM 1583 N N . ALA A 1 204 ? 7.215 -0.316 -10.160 1.00 94.88 204 ALA A N 1
ATOM 1584 C CA . ALA A 1 204 ? 8.602 0.106 -10.314 1.00 94.88 204 ALA A CA 1
ATOM 1585 C C . ALA A 1 204 ? 9.564 -1.081 -10.505 1.00 94.88 204 ALA A C 1
ATOM 1587 O O . ALA A 1 204 ? 10.509 -0.970 -11.281 1.00 94.88 204 ALA A O 1
ATOM 1588 N N . GLU A 1 205 ? 9.325 -2.218 -9.840 1.00 95.25 205 GLU A N 1
ATOM 1589 C CA . GLU A 1 205 ? 10.100 -3.455 -10.034 1.00 95.25 205 GLU A CA 1
ATOM 1590 C C . GLU A 1 205 ? 9.975 -3.940 -11.488 1.00 95.25 205 GLU A C 1
ATOM 1592 O O . GLU A 1 205 ? 10.984 -4.206 -12.139 1.00 95.25 205 GLU A O 1
ATOM 1597 N N . VAL A 1 206 ? 8.758 -3.943 -12.044 1.00 95.56 206 VAL A N 1
ATOM 1598 C CA . VAL A 1 206 ? 8.507 -4.312 -13.449 1.00 95.56 206 VAL A CA 1
ATOM 1599 C C . VAL A 1 206 ? 9.179 -3.348 -14.420 1.00 95.56 206 VAL A C 1
ATOM 1601 O O . VAL A 1 206 ? 9.765 -3.783 -15.412 1.00 95.56 206 VAL A O 1
ATOM 1604 N N . GLU A 1 207 ? 9.108 -2.044 -14.154 1.00 96.50 207 GLU A N 1
ATOM 1605 C CA . GLU A 1 207 ? 9.781 -1.044 -14.981 1.00 96.50 207 GLU A CA 1
ATOM 1606 C C . GLU A 1 207 ? 11.305 -1.222 -14.946 1.00 96.50 207 GLU A C 1
ATOM 1608 O O . GLU A 1 207 ? 11.951 -1.219 -15.993 1.00 96.50 207 GLU A O 1
ATOM 1613 N N . HIS A 1 208 ? 11.884 -1.425 -13.759 1.00 97.62 208 HIS A N 1
ATOM 1614 C CA . HIS A 1 208 ? 13.314 -1.673 -13.588 1.00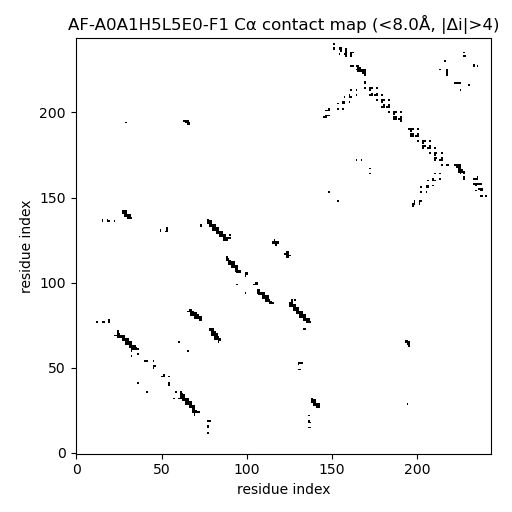 97.62 208 HIS A CA 1
ATOM 1615 C C . HIS A 1 208 ? 13.775 -2.942 -14.317 1.00 97.62 208 HIS A C 1
ATOM 1617 O O . HIS A 1 208 ? 14.794 -2.917 -15.016 1.00 97.62 208 HIS A O 1
ATOM 1623 N N . ASP A 1 209 ? 13.026 -4.037 -14.194 1.00 97.06 209 ASP A N 1
ATOM 1624 C CA . ASP A 1 209 ? 13.334 -5.294 -14.876 1.00 97.06 209 ASP A CA 1
ATOM 1625 C C . ASP A 1 209 ? 13.279 -5.142 -16.400 1.00 97.06 209 ASP A C 1
ATOM 1627 O O . ASP A 1 209 ? 14.139 -5.677 -17.111 1.00 97.06 209 ASP A O 1
ATOM 1631 N N . GLU A 1 210 ? 12.321 -4.364 -16.911 1.00 97.62 210 GLU A N 1
ATOM 1632 C CA . GLU A 1 210 ? 12.223 -4.070 -18.339 1.00 97.62 210 GLU A CA 1
ATOM 1633 C C . GLU A 1 210 ? 13.393 -3.197 -18.819 1.00 97.62 210 GLU A C 1
ATOM 1635 O O . GLU A 1 210 ? 14.010 -3.516 -19.837 1.00 97.62 210 GLU A O 1
ATOM 1640 N N . TRP A 1 211 ? 13.791 -2.174 -18.056 1.00 98.00 211 TRP A N 1
ATOM 1641 C CA . TRP A 1 211 ? 15.001 -1.394 -18.343 1.00 98.00 211 TRP A CA 1
ATOM 1642 C C . TRP A 1 211 ? 16.254 -2.278 -18.383 1.00 98.00 211 TRP A C 1
ATOM 1644 O O . TRP A 1 211 ? 17.039 -2.203 -19.331 1.00 98.00 211 TRP A O 1
ATOM 1654 N N . ARG A 1 212 ? 16.414 -3.193 -17.416 1.00 97.69 212 ARG A N 1
ATOM 1655 C CA . ARG A 1 212 ? 17.520 -4.169 -17.403 1.00 97.69 212 ARG A CA 1
ATOM 1656 C C . ARG A 1 212 ? 17.483 -5.124 -18.588 1.00 97.69 212 ARG A C 1
ATOM 1658 O O . ARG A 1 212 ? 18.538 -5.564 -19.052 1.00 97.69 212 ARG A O 1
ATOM 1665 N N . ARG A 1 213 ? 16.299 -5.528 -19.048 1.00 97.19 213 ARG A N 1
ATOM 1666 C CA . ARG A 1 213 ? 16.146 -6.368 -20.242 1.00 97.19 213 ARG A CA 1
ATOM 1667 C C . ARG A 1 213 ? 16.616 -5.615 -21.485 1.00 97.19 213 ARG A C 1
ATOM 1669 O O . ARG A 1 213 ? 17.444 -6.149 -22.220 1.00 97.19 213 ARG A O 1
ATOM 1676 N N . ILE A 1 214 ? 16.155 -4.379 -21.667 1.00 96.88 214 ILE A N 1
ATOM 1677 C CA . ILE A 1 214 ? 16.534 -3.523 -22.797 1.00 96.88 214 ILE A CA 1
ATOM 1678 C C . ILE A 1 214 ? 18.043 -3.247 -22.793 1.00 96.88 214 ILE A C 1
ATOM 1680 O O . ILE A 1 214 ? 18.692 -3.410 -23.825 1.00 96.88 214 ILE A O 1
ATOM 1684 N N . ALA A 1 215 ? 18.627 -2.927 -21.633 1.00 96.00 215 ALA A N 1
ATOM 1685 C CA . ALA A 1 215 ? 20.071 -2.735 -21.489 1.00 96.00 215 ALA A CA 1
ATOM 1686 C C . ALA A 1 215 ? 20.859 -3.957 -21.989 1.00 96.00 215 ALA A C 1
ATOM 1688 O O . ALA A 1 215 ? 21.748 -3.823 -22.830 1.00 96.00 215 ALA A O 1
ATOM 1689 N N . ARG A 1 216 ? 20.470 -5.163 -21.545 1.00 95.81 216 ARG A N 1
ATOM 1690 C CA . ARG A 1 216 ? 21.085 -6.422 -21.995 1.00 95.81 216 ARG A CA 1
ATOM 1691 C C . ARG A 1 216 ? 20.924 -6.653 -23.495 1.00 95.81 216 ARG A C 1
ATOM 1693 O O . ARG A 1 216 ? 21.853 -7.151 -24.121 1.00 95.81 216 ARG A O 1
ATOM 1700 N N . HIS A 1 217 ? 19.772 -6.308 -24.069 1.00 94.69 217 HIS A N 1
ATOM 1701 C CA . HIS A 1 217 ? 19.529 -6.446 -25.505 1.00 94.69 217 HIS A CA 1
ATOM 1702 C C . HIS A 1 217 ? 20.443 -5.526 -26.328 1.00 94.69 217 HIS A C 1
ATOM 1704 O O . HIS A 1 217 ? 21.077 -5.984 -27.278 1.00 94.69 217 HIS A O 1
ATOM 1710 N N . VAL A 1 218 ? 20.550 -4.250 -25.945 1.00 94.62 218 VAL A N 1
ATOM 1711 C CA . VAL A 1 218 ? 21.399 -3.261 -26.630 1.00 94.62 218 VAL A CA 1
ATOM 1712 C C . VAL A 1 218 ? 22.876 -3.627 -26.518 1.00 94.62 218 VAL A C 1
ATOM 1714 O O . VAL A 1 218 ? 23.587 -3.609 -27.520 1.00 94.62 218 VAL A O 1
ATOM 1717 N N . GLU A 1 219 ? 23.334 -4.013 -25.327 1.00 93.50 219 GLU A N 1
ATOM 1718 C CA . GLU A 1 219 ? 24.727 -4.410 -25.092 1.00 93.50 219 GLU A CA 1
ATOM 1719 C C . GLU A 1 219 ? 25.079 -5.719 -25.803 1.00 93.50 219 GLU A C 1
ATOM 1721 O O . GLU A 1 219 ? 26.098 -5.796 -26.488 1.00 93.50 219 GLU A O 1
ATOM 1726 N N . GLY A 1 220 ? 24.217 -6.735 -25.695 1.00 92.88 220 GLY A N 1
ATOM 1727 C CA . GLY A 1 220 ? 24.444 -8.049 -26.296 1.00 92.88 220 GLY A CA 1
ATOM 1728 C C . GLY A 1 220 ? 24.487 -8.021 -27.824 1.00 92.88 220 GLY A C 1
ATOM 1729 O O . GLY A 1 220 ? 25.244 -8.778 -28.424 1.00 92.88 220 GLY A O 1
ATOM 1730 N N . ASN A 1 221 ? 23.728 -7.117 -28.450 1.00 93.06 221 ASN A N 1
ATOM 1731 C CA . ASN A 1 221 ? 23.708 -6.940 -29.904 1.00 93.06 221 ASN A CA 1
ATOM 1732 C C . ASN A 1 221 ? 24.602 -5.787 -30.390 1.00 93.06 221 ASN A C 1
ATOM 1734 O O . ASN A 1 221 ? 24.614 -5.492 -31.583 1.00 93.06 221 ASN A O 1
ATOM 1738 N N . SER A 1 222 ? 25.358 -5.140 -29.491 1.00 92.38 222 SER A N 1
ATOM 1739 C CA . SER A 1 222 ? 26.225 -3.991 -29.807 1.00 92.38 222 SER A CA 1
ATOM 1740 C C . SER A 1 222 ? 25.501 -2.868 -30.567 1.00 92.38 222 SER A C 1
ATOM 1742 O O . SER A 1 222 ? 26.055 -2.262 -31.486 1.00 92.38 222 SER A O 1
ATOM 1744 N N . LEU A 1 223 ? 24.248 -2.594 -30.198 1.00 91.56 223 LEU A N 1
ATOM 1745 C CA . LEU A 1 223 ? 23.439 -1.562 -30.840 1.00 91.56 223 LEU A CA 1
ATOM 1746 C C . LEU A 1 223 ? 23.877 -0.172 -30.364 1.00 91.56 223 LEU A C 1
ATOM 1748 O O . LEU A 1 223 ? 24.104 0.054 -29.175 1.00 91.56 223 LEU A O 1
ATOM 1752 N N . SER A 1 224 ? 23.955 0.787 -31.286 1.00 90.38 224 SER A N 1
ATOM 1753 C CA . SER A 1 224 ? 24.238 2.188 -30.944 1.00 90.38 224 SER A CA 1
ATOM 1754 C C . SER A 1 224 ? 23.062 2.866 -30.235 1.00 90.38 224 SER A C 1
ATOM 1756 O O . SER A 1 224 ? 23.269 3.764 -29.421 1.00 90.38 224 SER A O 1
ATOM 1758 N N . ALA A 1 225 ? 21.840 2.427 -30.539 1.00 94.94 225 ALA A N 1
ATOM 1759 C CA . ALA A 1 225 ? 20.601 2.876 -29.923 1.00 94.94 225 ALA A CA 1
ATOM 1760 C C . ALA A 1 225 ? 19.582 1.730 -29.895 1.00 94.94 225 ALA A C 1
ATOM 1762 O O . ALA A 1 225 ? 19.646 0.821 -30.726 1.00 94.94 225 ALA A O 1
ATOM 1763 N N . TYR A 1 226 ? 18.652 1.773 -28.945 1.00 96.12 226 TYR A N 1
ATOM 1764 C CA . TYR A 1 226 ? 17.530 0.843 -28.906 1.00 96.12 226 TYR A CA 1
ATOM 1765 C C . TYR A 1 226 ? 16.503 1.191 -29.987 1.00 96.12 226 TYR A C 1
ATOM 1767 O O . TYR A 1 226 ? 16.126 2.351 -30.130 1.00 96.12 226 TYR A O 1
ATOM 1775 N N . ASP A 1 227 ? 16.042 0.185 -30.726 1.00 92.88 227 ASP A N 1
ATOM 1776 C CA . ASP A 1 227 ? 14.908 0.300 -31.644 1.00 92.88 227 ASP A CA 1
ATOM 1777 C C . ASP A 1 227 ? 13.871 -0.757 -31.259 1.00 92.88 227 ASP A C 1
ATOM 1779 O O . ASP A 1 227 ? 14.107 -1.968 -31.322 1.00 92.88 227 ASP A O 1
ATOM 1783 N N . LEU A 1 228 ? 12.694 -0.279 -30.870 1.00 92.94 228 LEU A N 1
ATOM 1784 C CA . LEU A 1 228 ? 11.562 -1.097 -30.451 1.00 92.94 228 LEU A CA 1
ATOM 1785 C C . LEU A 1 228 ? 11.134 -2.130 -31.509 1.00 92.94 228 LEU A C 1
ATOM 1787 O O . LEU A 1 228 ? 10.510 -3.141 -31.196 1.00 92.94 228 LEU A O 1
ATOM 1791 N N . ARG A 1 229 ? 11.381 -1.856 -32.791 1.00 89.50 229 ARG A N 1
ATOM 1792 C CA . ARG A 1 229 ? 10.876 -2.656 -33.919 1.00 89.50 229 ARG A CA 1
ATOM 1793 C C . ARG A 1 229 ? 11.714 -3.896 -34.186 1.00 89.50 229 ARG A C 1
ATOM 1795 O O . ARG A 1 229 ? 11.208 -4.815 -34.827 1.00 89.50 229 ARG A O 1
ATOM 1802 N N . VAL A 1 230 ? 12.968 -3.892 -33.746 1.00 89.31 230 VAL A N 1
ATOM 1803 C CA . VAL A 1 230 ? 13.918 -4.994 -33.953 1.00 89.31 230 VAL A CA 1
ATOM 1804 C C . VAL A 1 230 ? 14.077 -5.869 -32.710 1.00 89.31 230 VAL A C 1
ATOM 1806 O O . VAL A 1 230 ? 14.663 -6.944 -32.798 1.00 89.31 230 VAL A O 1
ATOM 1809 N N . ASP A 1 231 ? 13.527 -5.441 -31.572 1.00 90.56 231 ASP A N 1
ATOM 1810 C CA . ASP A 1 231 ? 13.509 -6.210 -30.334 1.00 90.56 231 ASP A CA 1
ATOM 1811 C C . ASP A 1 231 ? 12.332 -7.210 -30.327 1.00 90.56 231 ASP A C 1
ATOM 1813 O O . ASP A 1 231 ? 11.171 -6.795 -30.278 1.00 90.56 231 ASP A O 1
ATOM 1817 N N . PRO A 1 232 ? 12.595 -8.530 -30.370 1.00 89.38 232 PRO A N 1
ATOM 1818 C CA . PRO A 1 232 ? 11.545 -9.548 -30.433 1.00 89.38 232 PRO A CA 1
ATOM 1819 C C . PRO A 1 232 ? 10.709 -9.643 -29.150 1.00 89.38 232 PRO A C 1
ATOM 1821 O O . PRO A 1 232 ? 9.578 -10.125 -29.200 1.00 89.38 232 PRO A O 1
ATOM 1824 N N . ASP A 1 233 ? 11.243 -9.178 -28.017 1.00 90.50 233 ASP A N 1
ATOM 1825 C CA . ASP A 1 233 ? 10.579 -9.241 -26.711 1.00 90.50 233 ASP A CA 1
ATOM 1826 C C . ASP A 1 233 ? 9.876 -7.923 -26.343 1.00 90.50 233 ASP A C 1
ATOM 1828 O O . ASP A 1 233 ? 9.308 -7.799 -25.246 1.00 90.50 233 ASP A O 1
ATOM 1832 N N . ALA A 1 234 ? 9.922 -6.934 -27.242 1.00 88.44 234 ALA A N 1
ATOM 1833 C CA . ALA A 1 234 ? 9.304 -5.636 -27.048 1.00 88.44 234 ALA A CA 1
ATOM 1834 C C . ALA A 1 234 ? 7.775 -5.717 -27.066 1.00 88.44 234 ALA A C 1
ATOM 1836 O O . ALA A 1 234 ? 7.155 -6.336 -27.935 1.00 88.44 234 ALA A O 1
ATOM 1837 N N . ILE A 1 235 ? 7.148 -4.998 -26.136 1.00 85.69 235 ILE A N 1
ATOM 1838 C CA . ILE A 1 235 ? 5.698 -4.806 -26.121 1.00 85.69 235 ILE A CA 1
ATOM 1839 C C . ILE A 1 235 ? 5.398 -3.423 -26.696 1.00 85.69 235 ILE A C 1
ATOM 1841 O O . ILE A 1 235 ? 5.670 -2.404 -26.067 1.00 85.69 235 ILE A O 1
ATOM 1845 N N . LYS A 1 236 ? 4.836 -3.390 -27.909 1.00 70.94 236 LYS A N 1
ATOM 1846 C CA . LYS A 1 236 ? 4.500 -2.142 -28.615 1.00 70.94 236 LYS A CA 1
ATOM 1847 C C . LYS A 1 236 ? 3.259 -1.455 -28.056 1.00 70.94 236 LYS A C 1
ATOM 1849 O O . LYS A 1 236 ? 3.271 -0.247 -27.815 1.00 70.94 236 LYS A O 1
ATOM 1854 N N . ASP A 1 237 ? 2.211 -2.242 -27.831 1.00 74.75 237 ASP A N 1
ATOM 1855 C CA . ASP A 1 237 ? 0.899 -1.745 -27.444 1.00 74.75 237 ASP A CA 1
ATOM 1856 C C . ASP A 1 237 ? 0.446 -2.409 -26.143 1.00 74.75 237 ASP A C 1
ATOM 1858 O O . ASP A 1 237 ? 0.482 -3.638 -26.039 1.00 74.75 237 ASP A O 1
ATOM 1862 N N . PRO A 1 238 ? 0.018 -1.626 -25.134 1.00 67.94 238 PRO A N 1
ATOM 1863 C CA . PRO A 1 238 ? -0.645 -2.201 -23.978 1.00 67.94 238 PRO A CA 1
ATOM 1864 C C . PRO A 1 238 ? -1.950 -2.874 -24.434 1.00 67.94 238 PRO A C 1
ATOM 1866 O O . PRO A 1 238 ? -2.592 -2.388 -25.374 1.00 67.94 238 PRO A O 1
ATOM 1869 N N . PRO A 1 239 ? -2.386 -3.958 -23.775 1.00 64.38 239 PRO A N 1
ATOM 1870 C CA . PRO A 1 239 ? -3.684 -4.548 -24.065 1.00 64.38 239 PRO A CA 1
ATOM 1871 C C . PRO A 1 239 ? -4.783 -3.482 -23.908 1.00 64.38 239 PRO A C 1
ATOM 1873 O O . PRO A 1 239 ? -4.677 -2.614 -23.032 1.00 64.38 239 PRO A O 1
ATOM 1876 N N . PRO A 1 240 ? -5.840 -3.502 -24.743 1.00 63.75 240 PRO A N 1
ATOM 1877 C CA . PRO A 1 240 ? -6.935 -2.553 -24.608 1.00 63.75 240 PRO A CA 1
ATOM 1878 C C . PRO A 1 240 ? -7.517 -2.672 -23.199 1.00 63.75 240 PRO A C 1
ATOM 1880 O O . PRO A 1 240 ? -7.950 -3.750 -22.791 1.00 63.75 240 PRO A O 1
ATOM 1883 N N . VAL A 1 241 ? -7.510 -1.565 -22.451 1.00 56.56 241 VAL A N 1
ATOM 1884 C CA . VAL A 1 241 ? -8.011 -1.524 -21.074 1.00 56.56 241 VAL A CA 1
ATOM 1885 C C . VAL A 1 241 ? -9.497 -1.878 -21.091 1.00 56.56 241 VAL A C 1
ATOM 1887 O O . VAL A 1 241 ? -10.343 -1.058 -21.449 1.00 56.56 241 VAL A O 1
ATOM 1890 N N . GLN A 1 242 ? -9.831 -3.114 -20.720 1.00 47.84 242 GLN A N 1
ATOM 1891 C CA . GLN A 1 242 ? -11.218 -3.516 -20.530 1.00 47.84 242 GLN A CA 1
ATOM 1892 C C . GLN A 1 242 ? -11.681 -2.996 -19.170 1.00 47.84 242 GLN A C 1
ATOM 1894 O O . GLN A 1 242 ? -11.382 -3.582 -18.130 1.00 47.84 242 GLN A O 1
ATOM 1899 N N . PHE A 1 243 ? -12.424 -1.890 -19.168 1.00 39.47 243 PHE A N 1
ATOM 1900 C CA . PHE A 1 243 ? -13.188 -1.489 -17.991 1.00 39.47 243 PHE A CA 1
ATOM 1901 C C . PHE A 1 243 ? -14.309 -2.519 -17.782 1.00 39.47 243 PHE A C 1
ATOM 1903 O O . PHE A 1 243 ? -15.297 -2.517 -18.515 1.00 39.47 243 PHE A O 1
ATOM 1910 N N . ARG A 1 244 ? -14.122 -3.436 -16.829 1.00 39.25 244 ARG A N 1
ATOM 1911 C CA . ARG A 1 244 ? -15.188 -4.300 -16.302 1.00 39.25 244 ARG A CA 1
ATOM 1912 C C . ARG A 1 244 ? -15.784 -3.705 -15.036 1.00 39.25 244 ARG A C 1
ATOM 1914 O O . ARG A 1 244 ? -15.003 -3.184 -14.209 1.00 39.25 244 ARG A O 1
#

Radius of gyration: 25.32 Å; Cα contacts (8 Å, |Δi|>4): 337; chains: 1; bounding box: 61×50×74 Å

Sequence (244 aa):
MGVRGTQRQRQMNEEETVRINHVQVGESYIACIPRRLPNAIRKRPALTLGEWEADVQMHLARGHRIMVAVTGYGDEHGTVTVTQEVVTSRVGVQLTDEQALHLGLAVGQVYDIDGTVRDGVGRIITFRKAVTHTLPVRWLRPVSERLELPPDMLQTYRAQVCRAADGMSCSEIRQATIGALETVHKLQGLALDNPNYDRSVSAAEVEHDEWRRIARHVEGNSLSAYDLRVDPDAIKDPPPVQFR

Foldseek 3Di:
DPDVVVVVVVVVLVVLVVLVVVDDAQDKWKFQQALDDDPCLQVDDDPDPLSVVLSVVSNVCHRFIFMWGFHAADPDRQKTKIKGKDWDQKDWDQDAPVRCVVVVHDHPDTDIDHDFDADPVGHTDIDIDIRMDIDGSVRTDHPPDFDDDDPLLLLVLLQVLLVVQAFPFLVVLVVVLVVLVVQLVVLVVVCVVGVRSSVVNNSSVSNSVSSVVQSCVCVVVVNRGDHQVPDPPGRNDRDDDDPD

pLDDT: mean 84.3, std 13.04, range [39.25, 98.0]

Mean predicted aligned error: 11.0 Å

Secondary structure (DSSP, 8-state):
--HHHHHHHHHHHHHHHHHHTT--TT-EEEEE--SS--HHHHTPPP-SHHHHHHHHHHHHTTT-EEEEEEEEE-SSTTEEEEEEEEEESEEEEE--HHHHHHTTPPTT-EEEEES-EE-TTSPEEPEEEEEEEEEEGGGEEETT-PPPPPHHHHHHHHHHHHHHHTT-BHHHHHHHHHHHHHHHHHHHHHHHH-GGGHHHHHHHHHHHHHHHHHHHHHHHTT-SB--TTT-TT---SPPP----

Solvent-accessible surface area (backbone atoms only — not comparable to full-atom values): 13699 Å² total; per-residue (Å²): 145,74,66,75,61,58,55,55,51,51,54,54,50,52,55,30,60,57,50,47,76,73,60,56,72,77,40,66,28,31,36,52,37,51,69,71,68,55,66,74,71,72,68,54,78,60,90,47,71,64,48,40,52,31,52,52,53,53,63,70,38,41,60,35,41,43,66,31,34,28,73,39,74,37,96,51,90,49,29,26,25,28,36,30,78,41,82,40,62,62,49,75,42,75,52,51,60,69,56,16,56,74,70,74,43,74,66,91,48,72,45,74,46,82,59,84,50,56,50,101,86,66,49,77,60,78,42,78,42,78,40,62,43,80,41,56,45,86,33,52,38,58,71,85,64,74,63,79,76,54,68,64,56,52,44,33,45,36,13,51,46,42,61,68,42,46,67,34,35,59,69,55,39,50,52,50,28,52,56,29,46,52,49,26,54,55,33,47,59,49,24,76,81,34,58,63,32,36,58,56,25,50,50,30,47,49,36,22,52,42,35,50,49,50,42,50,51,29,61,75,67,68,40,76,43,36,53,58,88,78,42,90,86,54,42,85,68,49,67,82,82,76,88,126